Protein AF-W6KJL1-F1 (afdb_monomer)

Nearest PDB structures (foldseek):
  3bs7-assembly2_B  TM=8.746E-01  e=4.014E-03  Drosophila melanogaster
  1kw4-assembly1_A  TM=9.063E-01  e=7.044E-02  Drosophila melanogaster
  4pzn-assembly1_A  TM=9.199E-01  e=1.641E-01  Homo sapiens
  4pzn-assembly6_E  TM=8.946E-01  e=3.319E-01  Homo sapiens
  8p2m-assembly1_I  TM=4.601E-01  e=1.075E-01  Caenorhabditis elegans

Mean predicted aligned error: 15.5 Å

Secondary structure (DSSP, 8-state):
-HHHHHHHHHHHHHHHHHHHTSS------TTHHHHHHHHHTS-GGG--HHHHHHHIIIII--GGGHHHHHHTT--HHHHHH--HHHHHHHS----HHHHHHHHHHHHHHTT----TT---SSS---HHHHHHHSHHHHHHHHHHHHHHHHHHHHHHHHH-HHHHHHHHHHTTTTTTTSSTTT-TTS-TTTHHHHHHHHHHHHHHHHHH-HHHHHHHHHHHHTTT-TTHHHHHHHHHHHHHHHHHHHHHHHHTT-SS-TT--HHHHHHHHHHHHHHHHHHHHHHHHH--HHHHHHHHHHHHHHHHHHHHHHHHHHHHHTT------TTSSSSS-S------------------------

Foldseek 3Di:
DVVVVVVVVVVVVVVVVVVVPPDDDDDDDDPLVVVVVVLVVDQLVPFFLVSVLVCCCPVLNCNVCSVLSVVVRCGSVNLLPDDLVNCVVSDVDPDSVSSVSSVCVSCVSVVNPPPVDDPDDDDDPQVVVVCVVCVLVCLLLVQCCLQPLLVSLVCCVPPPPPVNQCLLVVPPPVPCPVVPPDPPDDDPPPPPPSSVVSVVVSVVCSPPPSLVSQLVSLVSCCVSPVDVSVLSNLSSVLVRVVVVVLVVCVVVVNNDDPPDDPVVVVCVVCVSVPVVSVVSSVCSVPDDPVVVVVVSVVSSVVSVVSVVVVVCCVPVVVPPPPPPPPVPPPPPDDDPDDDDDDDDDDDDDDDDDDDDDD

Solvent-accessible surface area (backbone atoms only — not comparable to full-atom values): 21645 Å² total; per-residue (Å²): 117,71,70,61,59,56,53,52,50,54,52,50,53,50,52,54,55,58,61,69,71,73,72,78,81,91,81,84,72,76,70,72,49,55,61,56,51,56,57,72,72,46,62,56,74,71,32,44,41,68,52,44,34,48,42,35,37,71,72,73,60,48,55,86,52,36,63,47,37,60,73,67,61,37,24,24,54,54,57,73,68,60,52,73,68,52,50,62,72,71,37,96,66,86,52,71,66,57,52,54,50,51,51,54,52,46,29,48,74,71,65,65,47,77,59,92,77,67,99,70,80,97,65,82,83,44,68,64,60,53,40,68,74,39,42,70,59,48,48,54,43,50,55,31,34,78,75,35,33,50,57,23,54,49,46,32,58,76,76,29,60,67,60,39,50,46,63,54,48,63,76,53,68,79,69,50,70,85,54,77,85,75,67,94,77,74,65,94,77,65,67,61,59,64,54,53,52,41,52,48,50,52,56,52,26,47,74,78,36,28,31,53,49,53,17,54,54,23,56,68,40,25,86,81,36,70,73,61,23,53,54,49,20,53,46,23,48,51,51,37,52,50,53,52,50,48,52,50,26,50,73,70,61,67,67,56,68,90,86,68,50,74,64,57,54,51,41,73,69,41,49,66,68,63,49,49,56,56,52,47,55,60,47,64,76,72,59,59,75,70,55,56,55,50,52,52,50,51,49,52,52,50,49,51,52,50,52,51,51,52,49,48,52,58,63,55,54,73,65,59,72,70,78,74,79,77,73,80,78,72,74,91,78,75,78,94,72,88,78,89,77,81,90,81,85,80,88,84,80,90,83,88,82,90,82,88,80,136

Radius of gyration: 34.93 Å; Cα contacts (8 Å, |Δi|>4): 179; chains: 1; bounding box: 66×60×123 Å

Sequence (358 aa):
MVCYRNAACLVLVALFLLAQFGTAPVRGELNTIRLLNRLESKPVLQWSVSDVVQWMNHTIGYAEYSNYIRKHLIDGPTLLEMEPADFESFFPITSPLHVIKIQAHIKLLRGQCSCHNTTTITGKRDFWAYMKRHSVRTWVEGTTALYFSRVAMLTTYLFDHDFYIDIIRAGGKLEDKDGAMEDAAVNSQGGGAGLRF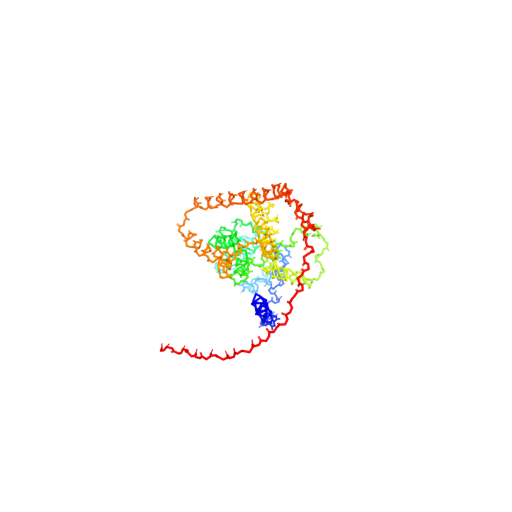RKFVYWVSWIFAPDLYLAYHSARLCAVNYFLMPLMLIHFITQACNEYFLIYSIYHKTAFTPGTSTLERIWSLYAYTIFVPVVGLVVGYVFPVILQIICLLVLVIHNLIILFGMFMLIFIKGSVKTPQDNDKDKDTHEAKVDTHTNTNVTDDRNIESNKKID

pLDDT: mean 73.19, std 18.27, range [33.66, 97.75]

Structure (mmCIF, N/CA/C/O backbone):
data_AF-W6KJL1-F1
#
_entry.id   AF-W6KJL1-F1
#
loop_
_atom_site.group_PDB
_atom_site.id
_atom_site.type_symbol
_atom_site.label_atom_id
_atom_site.label_alt_id
_atom_site.label_comp_id
_atom_site.label_asym_id
_atom_site.label_entity_id
_atom_site.label_seq_id
_atom_site.pdbx_PDB_ins_code
_atom_site.Cartn_x
_atom_site.Cartn_y
_atom_site.Cartn_z
_atom_site.occupancy
_atom_site.B_iso_or_equiv
_atom_site.auth_seq_id
_atom_site.auth_comp_id
_atom_site.auth_asym_id
_atom_site.auth_atom_id
_atom_site.pdbx_PDB_model_num
ATOM 1 N N . MET A 1 1 ? -8.265 -11.986 36.738 1.00 40.78 1 MET A N 1
ATOM 2 C CA . MET A 1 1 ? -7.086 -12.851 36.489 1.00 40.78 1 MET A CA 1
ATOM 3 C C . MET A 1 1 ? -7.135 -13.634 35.172 1.00 40.78 1 MET A C 1
ATOM 5 O O . MET A 1 1 ? -6.073 -13.888 34.623 1.00 40.78 1 MET A O 1
ATOM 9 N N . VAL A 1 2 ? -8.304 -13.966 34.603 1.00 33.72 2 VAL A N 1
ATOM 10 C CA . VAL A 1 2 ? -8.390 -14.737 33.338 1.00 33.72 2 VAL A CA 1
ATOM 11 C C . VAL A 1 2 ? -7.912 -13.949 32.099 1.00 33.72 2 VAL A C 1
ATOM 13 O O . VAL A 1 2 ? -7.244 -14.524 31.246 1.00 33.72 2 VAL A O 1
ATOM 16 N N . CYS A 1 3 ? -8.101 -12.621 32.039 1.00 35.62 3 CYS A N 1
ATOM 17 C CA . CYS A 1 3 ? -7.579 -11.802 30.926 1.00 35.62 3 CYS A CA 1
ATOM 18 C C . CYS A 1 3 ? -6.042 -11.763 30.833 1.00 35.62 3 CYS A C 1
ATOM 20 O O . CYS A 1 3 ? -5.505 -11.610 29.740 1.00 35.62 3 CYS A O 1
ATOM 22 N N . TYR A 1 4 ? -5.323 -11.952 31.945 1.00 36.69 4 TYR A N 1
ATOM 23 C CA . TYR A 1 4 ? -3.855 -11.921 31.944 1.00 36.69 4 TYR A CA 1
ATOM 24 C C . TYR A 1 4 ? -3.243 -13.196 31.333 1.00 36.69 4 TYR A C 1
ATOM 26 O O . TYR A 1 4 ? -2.186 -13.132 30.711 1.00 36.69 4 TYR A O 1
ATOM 34 N N . ARG A 1 5 ? -3.926 -14.352 31.438 1.00 36.41 5 ARG A N 1
ATOM 35 C CA . ARG A 1 5 ? -3.451 -15.624 30.852 1.00 36.41 5 ARG A CA 1
ATOM 36 C C . ARG A 1 5 ? -3.591 -15.655 29.328 1.00 36.41 5 ARG A C 1
ATOM 38 O O . ARG A 1 5 ? -2.699 -16.168 28.659 1.00 36.41 5 ARG A O 1
ATOM 45 N N . ASN A 1 6 ? -4.645 -15.053 28.776 1.00 38.97 6 ASN A N 1
ATOM 46 C CA . ASN A 1 6 ? -4.857 -15.030 27.324 1.00 38.97 6 ASN A CA 1
ATOM 47 C C . ASN A 1 6 ? -3.956 -14.006 26.616 1.00 38.97 6 ASN A C 1
ATOM 49 O O . ASN A 1 6 ? -3.455 -14.290 25.530 1.00 38.97 6 ASN A O 1
ATOM 53 N N . ALA A 1 7 ? -3.665 -12.866 27.255 1.00 46.12 7 ALA A N 1
ATOM 54 C CA . ALA A 1 7 ? -2.699 -11.896 26.736 1.00 46.12 7 ALA A CA 1
ATOM 55 C C . ALA A 1 7 ? -1.266 -12.463 26.715 1.00 46.12 7 ALA A C 1
ATOM 57 O O . ALA A 1 7 ? -0.562 -12.321 25.720 1.00 46.12 7 ALA A O 1
ATOM 58 N N . ALA A 1 8 ? -0.855 -13.185 27.766 1.00 52.09 8 ALA A N 1
ATOM 59 C CA . ALA A 1 8 ? 0.458 -13.832 27.815 1.00 52.09 8 ALA A CA 1
ATOM 60 C C . ALA A 1 8 ? 0.622 -14.930 26.746 1.00 52.09 8 ALA A C 1
ATOM 62 O O . ALA A 1 8 ? 1.694 -15.065 26.161 1.00 52.09 8 ALA A O 1
ATOM 63 N N . CYS A 1 9 ? -0.444 -15.682 26.451 1.00 47.97 9 CYS A N 1
ATOM 64 C CA . CYS A 1 9 ? -0.424 -16.726 25.427 1.00 47.97 9 CYS A CA 1
ATOM 65 C C . CYS A 1 9 ? -0.301 -16.137 24.008 1.00 47.97 9 CYS A C 1
ATOM 67 O O . CYS A 1 9 ? 0.513 -16.610 23.219 1.00 47.97 9 CYS A O 1
ATOM 69 N N . LEU A 1 10 ? -1.014 -15.042 23.713 1.00 46.62 10 LEU A N 1
ATOM 70 C CA . LEU A 1 10 ? -0.886 -14.309 22.444 1.00 46.62 10 LEU A CA 1
ATOM 71 C C . LEU A 1 10 ? 0.508 -13.692 22.255 1.00 46.62 10 LEU A C 1
ATOM 73 O O . LEU A 1 10 ? 1.064 -13.765 21.161 1.00 46.62 10 LEU A O 1
ATOM 77 N N . VAL A 1 11 ? 1.103 -13.144 23.320 1.00 64.88 11 VAL A N 1
ATOM 78 C CA . VAL A 1 11 ? 2.471 -12.599 23.283 1.00 64.88 11 VAL A CA 1
ATOM 79 C C . VAL A 1 11 ? 3.507 -13.708 23.063 1.00 64.88 11 VAL A C 1
ATOM 81 O O . VAL A 1 11 ? 4.421 -13.534 22.262 1.00 64.88 11 VAL A O 1
ATOM 84 N N . LEU A 1 12 ? 3.350 -14.873 23.700 1.00 60.03 12 LEU A N 1
ATOM 85 C CA . LEU A 1 12 ? 4.250 -16.018 23.512 1.00 60.03 12 LEU A CA 1
ATOM 86 C C . LEU A 1 12 ? 4.159 -16.619 22.104 1.00 60.03 12 LEU A C 1
ATOM 88 O O . LEU A 1 12 ? 5.192 -16.926 21.516 1.00 60.03 12 LEU A O 1
ATOM 92 N N . VAL A 1 13 ? 2.956 -16.734 21.533 1.00 61.34 13 VAL A N 1
ATOM 93 C CA . VAL A 1 13 ? 2.772 -17.211 20.151 1.00 61.34 13 VAL A CA 1
ATOM 94 C C . VAL A 1 13 ? 3.360 -16.215 19.145 1.00 61.34 13 VAL A C 1
ATOM 96 O O . VAL A 1 13 ? 4.041 -16.627 18.207 1.00 61.34 13 VAL A O 1
ATOM 99 N N . ALA A 1 14 ? 3.189 -14.907 19.368 1.00 58.09 14 ALA A N 1
ATOM 100 C CA . ALA A 1 14 ? 3.792 -13.874 18.526 1.00 58.09 14 ALA A CA 1
ATOM 101 C C . ALA A 1 14 ? 5.331 -13.882 18.597 1.00 58.09 14 ALA A C 1
ATOM 103 O O . ALA A 1 14 ? 5.994 -13.806 17.563 1.00 58.09 14 ALA A O 1
ATOM 104 N N . LEU A 1 15 ? 5.913 -14.043 19.791 1.00 66.00 15 LEU A N 1
ATOM 105 C CA . LEU A 1 15 ? 7.366 -14.164 19.967 1.00 66.00 15 LEU A CA 1
ATOM 106 C C . LEU A 1 15 ? 7.924 -15.446 19.332 1.00 66.00 15 LEU A C 1
ATOM 108 O O . LEU A 1 15 ? 8.997 -15.408 18.729 1.00 66.00 15 LEU A O 1
ATOM 112 N N . PHE A 1 16 ? 7.189 -16.560 19.408 1.00 55.75 16 PHE A N 1
ATOM 113 C CA . PHE A 1 16 ? 7.590 -17.825 18.788 1.00 55.75 16 PHE A CA 1
ATOM 114 C C . PHE A 1 16 ? 7.570 -17.738 17.256 1.00 55.75 16 PHE A C 1
ATOM 116 O O . PHE A 1 16 ? 8.502 -18.203 16.606 1.00 55.75 16 PHE A O 1
ATOM 123 N N . LEU A 1 17 ? 6.570 -17.072 16.670 1.00 51.34 17 LEU A N 1
ATOM 124 C CA . LEU A 1 17 ? 6.518 -16.828 15.226 1.00 51.34 17 LEU A CA 1
ATOM 125 C C . LEU A 1 17 ? 7.634 -15.878 14.765 1.00 51.34 17 LEU A C 1
ATOM 127 O O . LEU A 1 17 ? 8.286 -16.153 13.763 1.00 51.34 17 LEU A O 1
ATOM 131 N N . LEU A 1 18 ? 7.935 -14.817 15.520 1.00 55.06 18 LEU A N 1
ATOM 132 C CA . LEU A 1 18 ? 9.037 -13.896 15.205 1.00 55.06 18 LEU A CA 1
ATOM 133 C C . LEU A 1 18 ? 10.419 -14.573 15.255 1.00 55.06 18 LEU A C 1
ATOM 135 O O . LEU A 1 18 ? 11.293 -14.231 14.457 1.00 55.06 18 LEU A O 1
ATOM 139 N N . ALA A 1 19 ? 10.612 -15.559 16.138 1.00 54.44 19 ALA A N 1
ATOM 140 C CA . ALA A 1 19 ? 11.854 -16.328 16.226 1.00 54.44 19 ALA A CA 1
ATOM 141 C C . ALA A 1 19 ? 12.076 -17.261 15.017 1.00 54.44 19 ALA A C 1
ATOM 143 O O . ALA A 1 19 ? 13.219 -17.484 14.621 1.00 54.44 19 ALA A O 1
ATOM 144 N N . GLN A 1 20 ? 11.004 -17.759 14.390 1.00 50.09 20 GLN A N 1
ATOM 145 C CA . GLN A 1 20 ? 11.083 -18.671 13.238 1.00 50.09 20 GLN A CA 1
ATOM 146 C C . GLN A 1 20 ? 11.477 -17.961 11.928 1.00 50.09 20 GLN A C 1
ATOM 148 O O . GLN A 1 20 ? 12.038 -18.585 11.032 1.00 50.09 20 GLN A O 1
ATOM 153 N N . PHE A 1 21 ? 11.256 -16.646 11.813 1.00 49.00 21 PHE A N 1
ATOM 154 C CA . PHE A 1 21 ? 11.570 -15.880 10.595 1.00 49.00 21 PHE A CA 1
ATOM 155 C C . PHE A 1 21 ? 12.963 -15.222 10.592 1.00 49.00 21 PHE A C 1
ATOM 157 O O . PHE A 1 21 ? 13.354 -14.610 9.598 1.00 49.00 21 PHE A O 1
ATOM 164 N N . GLY A 1 22 ? 13.735 -15.343 11.678 1.00 42.69 22 GLY A N 1
ATOM 165 C CA . GLY A 1 22 ? 15.046 -14.698 11.821 1.00 42.69 22 GLY A CA 1
ATOM 166 C C . GLY A 1 22 ? 16.233 -15.424 11.173 1.00 42.69 22 GLY A C 1
ATOM 167 O O . GLY A 1 22 ? 17.316 -14.844 11.119 1.00 42.69 22 GLY A O 1
ATOM 168 N N . THR A 1 23 ? 16.080 -16.668 10.703 1.00 39.91 23 THR A N 1
ATOM 169 C CA . THR A 1 23 ? 17.241 -17.558 10.475 1.00 39.91 23 THR A CA 1
ATOM 170 C C . THR A 1 23 ? 17.324 -18.257 9.115 1.00 39.91 23 THR A C 1
ATOM 172 O O . THR A 1 23 ? 18.202 -19.097 8.942 1.00 39.91 23 THR A O 1
ATOM 175 N N . ALA A 1 24 ? 16.517 -17.903 8.111 1.00 33.91 24 ALA A N 1
ATOM 176 C CA . ALA A 1 24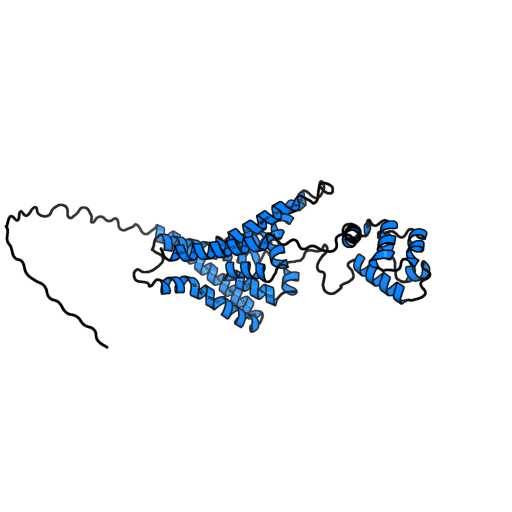 ? 16.623 -18.525 6.784 1.00 33.91 24 ALA A CA 1
ATOM 177 C C . ALA A 1 24 ? 17.390 -17.639 5.774 1.00 33.91 24 ALA A C 1
ATOM 179 O O . ALA A 1 24 ? 16.809 -16.703 5.219 1.00 33.91 24 ALA A O 1
ATOM 180 N N . PRO A 1 25 ? 18.683 -17.902 5.488 1.00 38.38 25 PRO A N 1
ATOM 181 C CA . PRO A 1 25 ? 19.361 -17.282 4.358 1.00 38.38 25 PRO A CA 1
ATOM 182 C C . PRO A 1 25 ? 18.939 -17.972 3.054 1.00 38.38 25 PRO A C 1
ATOM 184 O O . PRO A 1 25 ? 19.204 -19.155 2.847 1.00 38.38 25 PRO A O 1
ATOM 187 N N . VAL A 1 26 ? 18.322 -17.219 2.142 1.00 36.06 26 VAL A N 1
ATOM 188 C CA . VAL A 1 26 ? 18.103 -17.662 0.758 1.00 36.06 26 VAL A CA 1
ATOM 189 C C . VAL A 1 26 ? 19.447 -17.602 0.030 1.00 36.06 26 VAL A C 1
ATOM 191 O O . VAL A 1 26 ? 20.027 -16.532 -0.153 1.00 36.06 26 VAL A O 1
ATOM 194 N N . ARG A 1 27 ? 19.975 -18.778 -0.316 1.00 36.00 27 ARG A N 1
ATOM 195 C CA . ARG A 1 27 ? 21.294 -18.988 -0.920 1.00 36.00 27 ARG A CA 1
ATOM 196 C C . ARG A 1 27 ? 21.134 -19.554 -2.331 1.00 36.00 27 ARG A C 1
ATOM 198 O O . ARG A 1 27 ? 20.588 -20.638 -2.481 1.00 36.00 27 ARG A O 1
ATOM 205 N N . GLY A 1 28 ? 21.692 -18.870 -3.331 1.00 33.66 28 GLY A N 1
ATOM 206 C CA . GLY A 1 28 ? 21.939 -19.412 -4.675 1.00 33.66 28 GLY A CA 1
ATOM 207 C C . GLY A 1 28 ? 22.256 -18.317 -5.703 1.00 33.66 28 GLY A C 1
ATOM 208 O O . GLY A 1 28 ? 21.655 -17.260 -5.642 1.00 33.66 28 GLY A O 1
ATOM 209 N N . GLU A 1 29 ? 23.205 -18.573 -6.612 1.00 39.16 29 GLU A N 1
ATOM 210 C CA . GLU A 1 29 ? 23.614 -17.741 -7.774 1.00 39.16 29 GLU A CA 1
ATOM 211 C C . GLU A 1 29 ? 24.409 -16.437 -7.541 1.00 39.16 29 GLU A C 1
ATOM 213 O O . GLU A 1 29 ? 24.021 -15.346 -7.940 1.00 39.16 29 GLU A O 1
ATOM 218 N N . LEU A 1 30 ? 25.617 -16.527 -6.977 1.00 39.94 30 LEU A N 1
ATOM 219 C CA . LEU A 1 30 ? 26.413 -15.329 -6.659 1.00 39.94 30 LEU A CA 1
ATOM 220 C C . LEU A 1 30 ? 27.314 -14.792 -7.795 1.00 39.94 30 LEU A C 1
ATOM 222 O O . LEU A 1 30 ? 27.833 -13.684 -7.668 1.00 39.94 30 LEU A O 1
ATOM 226 N N . ASN A 1 31 ? 27.528 -15.529 -8.892 1.00 37.88 31 ASN A N 1
ATOM 227 C CA . ASN A 1 31 ? 28.601 -15.188 -9.844 1.00 37.88 31 ASN A CA 1
ATOM 228 C C . ASN A 1 31 ? 28.110 -14.641 -11.196 1.00 37.88 31 ASN A C 1
ATOM 230 O O . ASN A 1 31 ? 28.726 -13.714 -11.716 1.00 37.88 31 ASN A O 1
ATOM 234 N N . THR A 1 32 ? 26.973 -15.105 -11.720 1.00 42.94 32 THR A N 1
ATOM 235 C CA . THR A 1 32 ? 26.341 -14.546 -12.934 1.00 42.94 32 THR A CA 1
ATOM 236 C C . THR A 1 32 ? 25.595 -13.239 -12.630 1.00 42.94 32 THR A C 1
ATOM 238 O O . THR A 1 32 ? 25.655 -12.284 -13.401 1.00 42.94 32 THR A O 1
ATOM 241 N N . ILE A 1 33 ? 24.985 -13.154 -11.441 1.00 44.12 33 ILE A N 1
ATOM 242 C CA . ILE A 1 33 ? 24.241 -11.984 -10.951 1.00 44.12 33 ILE A CA 1
ATOM 243 C C . ILE A 1 33 ? 25.169 -10.787 -10.690 1.00 44.12 33 ILE A C 1
ATOM 245 O O . ILE A 1 33 ? 24.800 -9.647 -10.948 1.00 44.12 33 ILE A O 1
ATOM 249 N N . ARG A 1 34 ? 26.417 -11.006 -10.250 1.00 41.00 34 ARG A N 1
ATOM 250 C CA . ARG A 1 34 ? 27.347 -9.898 -9.953 1.00 41.00 34 ARG A CA 1
ATOM 251 C C . ARG A 1 34 ? 27.713 -9.050 -11.169 1.00 41.00 34 ARG A C 1
ATOM 253 O O . ARG A 1 34 ? 27.942 -7.855 -11.001 1.00 41.00 34 ARG A O 1
ATOM 260 N N . LEU A 1 35 ? 27.796 -9.647 -12.360 1.00 46.03 35 LEU A N 1
ATOM 261 C CA . LEU A 1 35 ? 28.171 -8.918 -13.574 1.00 46.03 35 LEU A CA 1
ATOM 262 C C . LEU A 1 35 ? 26.972 -8.181 -14.191 1.00 46.03 35 LEU A C 1
ATOM 264 O O . LEU A 1 35 ? 27.129 -7.028 -14.587 1.00 46.03 35 LEU A O 1
ATOM 268 N N . LEU A 1 36 ? 25.781 -8.801 -14.199 1.00 49.94 36 LEU A N 1
ATOM 269 C CA . LEU A 1 36 ? 24.531 -8.135 -14.596 1.00 49.94 36 LEU A CA 1
ATOM 270 C C . LEU A 1 36 ? 24.209 -6.955 -13.662 1.00 49.94 36 LEU A C 1
ATOM 272 O O . LEU A 1 36 ? 23.944 -5.852 -14.135 1.00 49.94 36 LEU A O 1
ATOM 276 N N . ASN A 1 37 ? 24.379 -7.137 -12.347 1.00 53.16 37 ASN A N 1
ATOM 277 C CA . ASN A 1 37 ? 24.145 -6.095 -11.339 1.00 53.16 37 ASN A CA 1
ATOM 278 C C . ASN A 1 37 ? 25.018 -4.839 -11.527 1.00 53.16 37 ASN A C 1
ATOM 280 O O . ASN A 1 37 ? 24.672 -3.758 -11.041 1.00 53.16 37 ASN A O 1
ATOM 284 N N . ARG A 1 38 ? 26.169 -4.946 -12.208 1.00 55.84 38 ARG A N 1
ATOM 285 C CA . ARG A 1 38 ? 27.052 -3.791 -12.435 1.00 55.84 38 ARG A CA 1
ATOM 286 C C . ARG A 1 38 ? 26.548 -2.896 -13.569 1.00 55.84 38 ARG A C 1
ATOM 288 O O . ARG A 1 38 ? 26.657 -1.681 -13.453 1.00 55.84 38 ARG A O 1
ATOM 295 N N . LEU A 1 39 ? 25.969 -3.480 -14.618 1.00 59.81 39 LEU A N 1
ATOM 296 C CA . LEU A 1 39 ? 25.307 -2.733 -15.694 1.00 59.81 39 LEU A CA 1
ATOM 297 C C . LEU A 1 39 ? 23.942 -2.198 -15.241 1.00 59.81 39 LEU A C 1
ATOM 299 O O . LEU A 1 39 ? 23.599 -1.072 -15.580 1.00 59.81 39 LEU A O 1
ATOM 303 N N . GLU A 1 40 ? 23.205 -2.950 -14.418 1.00 62.69 40 GLU A N 1
ATOM 304 C CA . GLU A 1 40 ? 21.899 -2.523 -13.886 1.00 62.69 40 GLU A CA 1
ATOM 305 C C . GLU A 1 40 ? 21.980 -1.327 -12.928 1.00 62.69 40 GLU A C 1
ATOM 307 O O . GLU A 1 40 ? 21.032 -0.551 -12.824 1.00 62.69 40 GLU A O 1
ATOM 312 N N . SER A 1 41 ? 23.105 -1.148 -12.230 1.00 66.62 41 SER A N 1
ATOM 313 C CA . SER A 1 41 ? 23.280 -0.027 -11.295 1.00 66.62 41 SER A CA 1
ATOM 314 C C . SER A 1 41 ? 23.755 1.267 -11.963 1.00 66.62 41 SER A C 1
ATOM 316 O O . SER A 1 41 ? 23.638 2.336 -11.364 1.00 66.62 41 SER A O 1
ATOM 318 N N . LYS A 1 42 ? 24.255 1.199 -13.204 1.00 78.75 42 LYS A N 1
ATOM 319 C CA . LYS A 1 42 ? 24.776 2.355 -13.941 1.00 78.75 42 LYS A CA 1
ATOM 320 C C . LYS A 1 42 ? 23.749 2.838 -14.975 1.00 78.75 42 LYS A C 1
ATOM 322 O O . LYS A 1 42 ? 23.355 2.046 -15.831 1.00 78.75 42 LYS A O 1
ATOM 327 N N . PRO A 1 43 ? 23.332 4.120 -14.966 1.00 80.31 43 PRO A N 1
ATOM 328 C CA . PRO A 1 43 ? 22.374 4.624 -15.948 1.00 80.31 43 PRO A CA 1
ATOM 329 C C . PRO A 1 43 ? 22.947 4.526 -17.366 1.00 80.31 43 PRO A C 1
ATOM 331 O O . PRO A 1 43 ? 24.127 4.809 -17.581 1.00 80.31 43 PRO A O 1
ATOM 334 N N . VAL A 1 44 ? 22.099 4.166 -18.336 1.00 86.56 44 VAL A N 1
ATOM 335 C CA . VAL A 1 44 ? 22.506 3.913 -19.733 1.00 86.56 44 VAL A CA 1
ATOM 336 C C . VAL A 1 44 ? 23.206 5.122 -20.353 1.00 86.56 44 VAL A C 1
ATOM 338 O O . VAL A 1 44 ? 24.183 4.960 -21.067 1.00 86.56 44 VAL A O 1
ATOM 341 N N . LEU A 1 45 ? 22.803 6.343 -19.994 1.00 86.81 45 LEU A N 1
ATOM 342 C CA . LEU A 1 45 ? 23.455 7.583 -20.440 1.00 86.81 45 LEU A CA 1
ATOM 343 C C . LEU A 1 45 ? 24.936 7.703 -20.038 1.00 86.81 45 LEU A C 1
ATOM 345 O O . LEU A 1 45 ? 25.656 8.511 -20.607 1.00 86.81 45 LEU A O 1
ATOM 349 N N . GLN A 1 46 ? 25.401 6.924 -19.059 1.00 90.75 46 GLN A N 1
ATOM 350 C CA . GLN A 1 46 ? 26.801 6.902 -18.630 1.00 90.75 46 GLN A CA 1
ATOM 351 C C . GLN A 1 46 ? 27.562 5.684 -19.168 1.00 90.75 46 GLN A C 1
ATOM 353 O O . GLN A 1 46 ? 28.731 5.488 -18.819 1.00 90.75 46 GLN A O 1
ATOM 358 N N . TRP A 1 47 ? 26.915 4.813 -19.946 1.00 94.69 47 TRP A N 1
ATOM 359 C CA . TRP A 1 47 ? 27.558 3.617 -20.476 1.00 94.69 47 TRP A CA 1
ATOM 360 C C . TRP A 1 47 ? 28.654 3.996 -21.466 1.00 94.69 47 TRP A C 1
ATOM 362 O O . TRP A 1 47 ? 28.442 4.737 -22.419 1.00 94.69 47 TRP A O 1
ATOM 372 N N . SER A 1 48 ? 29.838 3.451 -21.221 1.00 96.62 48 SER A N 1
ATOM 373 C CA . SER A 1 48 ? 30.962 3.510 -22.146 1.00 96.62 48 SER A CA 1
ATOM 374 C C . SER A 1 48 ? 30.767 2.521 -23.300 1.00 96.62 48 SER A C 1
ATOM 376 O O . SER A 1 48 ? 29.960 1.595 -23.208 1.00 96.62 48 SER A O 1
ATOM 378 N N . VAL A 1 49 ? 31.579 2.636 -24.353 1.00 97.69 49 VAL A N 1
ATOM 379 C CA . VAL A 1 49 ? 31.592 1.670 -25.469 1.00 97.69 49 VAL A CA 1
ATOM 380 C C . VAL A 1 49 ? 31.811 0.232 -24.970 1.00 97.69 49 VAL A C 1
ATOM 382 O O . VAL A 1 49 ? 31.187 -0.705 -25.464 1.00 97.69 49 VAL A O 1
ATOM 385 N N . SER A 1 50 ? 32.651 0.028 -23.945 1.00 96.69 50 SER A N 1
ATOM 386 C CA . SER A 1 50 ? 32.843 -1.298 -23.336 1.00 96.69 50 SER A CA 1
ATOM 387 C C . SER A 1 50 ? 31.598 -1.822 -22.622 1.00 96.69 50 SER A C 1
ATOM 389 O O . SER A 1 50 ? 31.333 -3.021 -22.695 1.00 96.69 50 SER A O 1
ATOM 391 N N . ASP A 1 51 ? 30.826 -0.942 -21.978 1.00 95.31 51 ASP A N 1
ATOM 392 C CA . ASP A 1 51 ? 29.574 -1.311 -21.308 1.00 95.31 51 ASP A CA 1
ATOM 393 C C . ASP A 1 51 ? 28.528 -1.750 -22.352 1.00 95.31 51 ASP A C 1
ATOM 395 O O . ASP A 1 51 ? 27.876 -2.782 -22.187 1.00 95.31 51 ASP A O 1
ATOM 399 N N . VAL A 1 52 ? 28.436 -1.035 -23.482 1.00 96.38 52 VAL A N 1
ATOM 400 C CA . VAL A 1 52 ? 27.538 -1.380 -24.602 1.00 96.38 52 VAL A CA 1
ATOM 401 C C . VAL A 1 52 ? 27.933 -2.707 -25.258 1.00 96.38 52 VAL A C 1
ATOM 403 O O . VAL A 1 52 ? 27.074 -3.548 -25.521 1.00 96.38 52 VAL A O 1
ATOM 406 N N . VAL A 1 53 ? 29.231 -2.949 -25.468 1.00 96.38 53 VAL A N 1
ATOM 407 C CA . VAL A 1 53 ? 29.750 -4.247 -25.943 1.00 96.38 53 VAL A CA 1
ATOM 408 C C . VAL A 1 53 ? 29.364 -5.375 -24.988 1.00 96.38 53 VAL A C 1
ATOM 410 O O . VAL A 1 53 ? 28.932 -6.445 -25.419 1.00 96.38 53 VAL A O 1
ATOM 413 N N . GLN A 1 54 ? 29.514 -5.149 -23.683 1.00 94.06 54 GLN A N 1
ATOM 414 C CA . GLN A 1 54 ? 29.173 -6.138 -22.670 1.00 94.06 54 GLN A CA 1
ATOM 415 C C . GLN A 1 54 ? 27.669 -6.445 -22.682 1.00 94.06 54 GLN A C 1
ATOM 417 O O . GLN A 1 54 ? 27.282 -7.614 -22.651 1.00 94.06 54 GLN A O 1
ATOM 422 N N . TRP A 1 55 ? 26.825 -5.421 -22.790 1.00 94.69 55 TRP A N 1
ATOM 423 C CA . TRP A 1 55 ? 25.380 -5.578 -22.936 1.00 94.69 55 TRP A CA 1
ATOM 424 C C . TRP A 1 55 ? 25.000 -6.347 -24.212 1.00 94.69 55 TRP A C 1
ATOM 426 O O . TRP A 1 55 ? 24.210 -7.292 -24.148 1.00 94.69 55 TRP A O 1
ATOM 436 N N . MET A 1 56 ? 25.609 -6.029 -25.358 1.00 95.94 56 MET A N 1
ATOM 437 C CA . MET A 1 56 ? 25.355 -6.742 -26.616 1.00 95.94 56 MET A CA 1
ATOM 438 C C . MET A 1 56 ? 25.734 -8.230 -26.506 1.00 95.94 56 MET A C 1
ATOM 440 O O . MET A 1 56 ? 24.969 -9.108 -26.915 1.00 95.94 56 MET A O 1
ATOM 444 N N . ASN A 1 57 ? 26.875 -8.523 -25.874 1.00 94.31 57 ASN A N 1
ATOM 445 C CA . ASN A 1 57 ? 27.361 -9.887 -25.663 1.00 94.31 57 ASN A CA 1
ATOM 446 C C . ASN A 1 57 ? 26.475 -10.698 -24.714 1.00 94.31 57 ASN A C 1
ATOM 448 O O . ASN A 1 57 ? 26.134 -11.837 -25.018 1.00 94.31 57 ASN A O 1
ATOM 452 N N . HIS A 1 58 ? 26.153 -10.147 -23.543 1.00 91.00 58 HIS A N 1
ATOM 453 C CA . HIS A 1 58 ? 25.591 -10.928 -22.439 1.00 91.00 58 HIS A CA 1
ATOM 454 C C . HIS A 1 58 ? 24.080 -10.770 -22.281 1.00 91.00 58 HIS A C 1
ATOM 456 O O . HIS A 1 58 ? 23.424 -11.707 -21.838 1.00 91.00 58 HIS A O 1
ATOM 462 N N . THR A 1 59 ? 23.520 -9.611 -22.631 1.00 90.31 59 THR A N 1
ATOM 463 C CA . THR A 1 59 ? 22.080 -9.349 -22.503 1.00 90.31 59 THR A CA 1
ATOM 464 C C . THR A 1 59 ? 21.339 -9.696 -23.787 1.00 90.31 59 THR A C 1
ATOM 466 O O . THR A 1 59 ? 20.320 -10.380 -23.738 1.00 90.31 59 THR A O 1
ATOM 469 N N . ILE A 1 60 ? 21.843 -9.251 -24.943 1.00 94.12 60 ILE A N 1
ATOM 470 C CA . ILE A 1 60 ? 21.216 -9.568 -26.236 1.00 94.12 60 ILE A CA 1
ATOM 471 C C . ILE A 1 60 ? 21.664 -10.942 -26.745 1.00 94.12 60 ILE A C 1
ATOM 473 O O . ILE A 1 60 ? 20.850 -11.678 -27.312 1.00 94.12 60 ILE A O 1
ATOM 477 N N . GLY A 1 61 ? 22.932 -11.299 -26.528 1.00 94.50 61 GLY A N 1
ATOM 478 C CA . GLY A 1 61 ? 23.510 -12.560 -26.992 1.00 94.50 61 GLY A CA 1
ATOM 479 C C . GLY A 1 61 ? 24.044 -12.517 -28.426 1.00 94.50 61 GLY A C 1
ATOM 480 O O . GLY A 1 61 ? 24.130 -13.571 -29.044 1.00 94.50 61 GLY A O 1
ATOM 481 N N . TYR A 1 62 ? 24.376 -11.334 -28.960 1.00 96.00 62 TYR A N 1
ATOM 482 C CA . TYR A 1 62 ? 24.930 -11.165 -30.315 1.00 96.00 62 TYR A CA 1
ATOM 483 C C . TYR A 1 62 ? 26.376 -10.669 -30.267 1.00 96.00 62 TYR A C 1
ATOM 485 O O . TYR A 1 62 ? 26.687 -9.519 -30.594 1.00 96.00 62 TYR A O 1
ATOM 493 N N . ALA A 1 63 ? 27.280 -11.537 -29.818 1.00 95.88 63 ALA A N 1
ATOM 494 C CA . ALA A 1 63 ? 28.678 -11.170 -29.624 1.00 95.88 63 ALA A CA 1
ATOM 495 C C . ALA A 1 63 ? 29.421 -10.832 -30.929 1.00 95.88 63 ALA A C 1
ATOM 497 O O . ALA A 1 63 ? 30.391 -10.071 -30.919 1.00 95.88 63 ALA A O 1
ATOM 498 N N . GLU A 1 64 ? 28.939 -11.335 -32.062 1.00 96.38 64 GLU A N 1
ATOM 499 C CA . GLU A 1 64 ? 29.436 -11.050 -33.406 1.00 96.38 64 GLU A CA 1
ATOM 500 C C . GLU A 1 64 ? 29.368 -9.558 -33.778 1.00 96.38 64 GLU A C 1
ATOM 502 O O . GLU A 1 64 ? 30.181 -9.075 -34.571 1.00 96.38 64 GLU A O 1
ATOM 507 N N . TYR A 1 65 ? 28.458 -8.795 -33.164 1.00 97.44 65 TYR A N 1
ATOM 508 C CA . TYR A 1 65 ? 28.274 -7.368 -33.440 1.00 97.44 65 TYR A CA 1
ATOM 509 C C . TYR A 1 65 ? 29.169 -6.453 -32.602 1.00 97.44 65 TYR A C 1
ATOM 511 O O . TYR A 1 65 ? 29.301 -5.262 -32.891 1.00 97.44 65 TYR A O 1
ATOM 519 N N . SER A 1 66 ? 29.867 -6.999 -31.611 1.00 95.75 66 SER A N 1
ATOM 520 C CA . SER A 1 66 ? 30.677 -6.214 -30.679 1.00 95.75 66 SER A CA 1
ATOM 521 C C . SER A 1 66 ? 31.870 -5.514 -31.314 1.00 95.75 66 SER A C 1
ATOM 523 O O . SER A 1 66 ? 32.253 -4.430 -30.873 1.00 95.75 66 SER A O 1
ATOM 525 N N . ASN A 1 67 ? 32.441 -6.076 -32.380 1.00 96.94 67 ASN A N 1
ATOM 526 C CA . ASN A 1 67 ? 33.511 -5.405 -33.117 1.00 96.94 67 ASN A CA 1
ATOM 527 C C . ASN A 1 67 ? 33.002 -4.155 -33.846 1.00 96.94 67 ASN A C 1
ATOM 529 O O . ASN A 1 67 ? 33.719 -3.160 -33.903 1.00 96.94 67 ASN A O 1
ATOM 533 N N . TYR A 1 68 ? 31.761 -4.175 -34.338 1.00 97.69 68 TYR A N 1
ATOM 534 C CA . TYR A 1 68 ? 31.137 -3.029 -35.001 1.00 97.69 68 TYR A CA 1
ATOM 535 C C . TYR A 1 68 ? 30.810 -1.925 -33.994 1.00 97.69 68 TYR A C 1
ATOM 537 O O . TYR A 1 68 ? 31.138 -0.771 -34.243 1.00 97.69 68 TYR A O 1
ATOM 545 N N . ILE A 1 69 ? 30.313 -2.283 -32.805 1.00 97.56 69 ILE A N 1
ATOM 546 C CA . ILE A 1 69 ? 30.112 -1.331 -31.697 1.00 97.56 69 ILE A CA 1
ATOM 547 C C . ILE A 1 69 ? 31.416 -0.604 -31.352 1.00 97.56 69 ILE A C 1
ATOM 549 O O . ILE A 1 69 ? 31.433 0.621 -31.262 1.00 97.56 69 ILE A O 1
ATOM 553 N N . ARG A 1 70 ? 32.529 -1.341 -31.218 1.00 97.75 70 ARG A N 1
ATOM 554 C CA . ARG A 1 70 ? 33.846 -0.734 -30.956 1.00 97.75 70 ARG A CA 1
ATOM 555 C C . ARG A 1 70 ? 34.326 0.127 -32.118 1.00 97.75 70 ARG A C 1
ATOM 557 O O . ARG A 1 70 ? 34.833 1.217 -31.887 1.00 97.75 70 ARG A O 1
ATOM 564 N N . LYS A 1 71 ? 34.173 -0.359 -33.352 1.00 97.56 71 LYS A N 1
ATOM 565 C CA . LYS A 1 71 ? 34.609 0.338 -34.569 1.00 97.56 71 LYS A CA 1
ATOM 566 C C . LYS A 1 71 ? 33.880 1.668 -34.761 1.00 97.56 71 LYS A C 1
ATOM 568 O O . LYS A 1 71 ? 34.506 2.638 -35.169 1.00 97.56 71 LYS A O 1
ATOM 573 N N . HIS A 1 72 ? 32.585 1.702 -34.460 1.00 97.62 72 HIS A N 1
ATOM 574 C CA . HIS A 1 72 ? 31.731 2.881 -34.602 1.00 97.62 72 HIS A CA 1
ATOM 575 C C . HIS A 1 72 ? 31.606 3.699 -33.308 1.00 97.62 72 HIS A C 1
ATOM 577 O O . HIS A 1 72 ? 30.845 4.657 -33.281 1.00 97.62 72 HIS A O 1
ATOM 583 N N . LEU A 1 73 ? 32.364 3.346 -32.259 1.00 97.38 73 LEU A N 1
ATOM 584 C CA . LEU A 1 73 ? 32.390 4.035 -30.963 1.00 97.38 73 LEU A CA 1
ATOM 585 C C . LEU A 1 73 ? 30.995 4.248 -30.355 1.00 97.38 73 LEU A C 1
ATOM 587 O O . LEU A 1 73 ? 30.724 5.285 -29.758 1.00 97.38 73 LEU A O 1
ATOM 591 N N . ILE A 1 74 ? 30.115 3.254 -30.488 1.00 97.50 74 ILE A N 1
ATOM 592 C CA . ILE A 1 74 ? 28.738 3.354 -30.001 1.00 97.50 74 ILE A CA 1
ATOM 593 C C . ILE A 1 74 ? 28.751 3.240 -28.473 1.00 97.50 74 ILE A C 1
ATOM 595 O O . ILE A 1 74 ? 28.970 2.161 -27.914 1.00 97.50 74 ILE A O 1
ATOM 599 N N . ASP A 1 75 ? 28.542 4.370 -27.806 1.00 97.12 75 ASP A N 1
ATOM 600 C CA . ASP A 1 75 ? 28.377 4.490 -26.362 1.00 97.12 75 ASP A CA 1
ATOM 601 C C . ASP A 1 75 ? 26.889 4.505 -25.964 1.00 97.12 75 ASP A C 1
ATOM 603 O O . ASP A 1 75 ? 25.997 4.326 -26.795 1.00 97.12 75 ASP A O 1
ATOM 607 N N . GLY A 1 76 ? 26.607 4.640 -24.668 1.00 94.44 76 GLY A N 1
ATOM 608 C CA . GLY A 1 76 ? 25.249 4.598 -24.129 1.00 94.44 76 GLY A CA 1
ATOM 609 C C . GLY A 1 76 ? 24.285 5.626 -24.731 1.00 94.44 76 GLY A C 1
ATOM 610 O O . GLY A 1 76 ? 23.215 5.228 -25.196 1.00 94.44 76 GLY A O 1
ATOM 611 N N . PRO A 1 77 ? 24.626 6.929 -24.741 1.00 94.62 77 PRO A N 1
ATOM 612 C CA . PRO A 1 77 ? 23.823 7.959 -25.397 1.00 94.62 77 PRO A CA 1
ATOM 613 C C . PRO A 1 77 ? 23.592 7.676 -26.882 1.00 94.62 77 PRO A C 1
ATOM 615 O O . PRO A 1 77 ? 22.442 7.677 -27.314 1.00 94.62 77 PRO A O 1
ATOM 618 N N . THR A 1 78 ? 24.646 7.332 -27.631 1.00 96.75 78 THR A N 1
ATOM 619 C CA . THR A 1 78 ? 24.527 7.025 -29.064 1.00 96.75 78 THR A CA 1
ATOM 620 C C . THR A 1 78 ? 23.582 5.847 -29.289 1.00 96.75 78 THR A C 1
ATOM 622 O O . THR A 1 78 ? 22.645 5.947 -30.076 1.00 96.75 78 THR A O 1
ATOM 625 N N . LEU A 1 79 ? 23.743 4.754 -28.533 1.00 96.62 79 LEU A N 1
ATOM 626 C CA . LEU A 1 79 ? 22.863 3.581 -28.594 1.00 96.62 79 LEU A CA 1
ATOM 627 C C . LEU A 1 79 ? 21.386 3.944 -28.365 1.00 96.62 79 LEU A C 1
ATOM 629 O O . LEU A 1 79 ? 20.498 3.367 -28.993 1.00 96.62 79 LEU A O 1
ATOM 633 N N . LEU A 1 80 ? 21.115 4.881 -27.453 1.00 92.88 80 LEU A N 1
ATOM 634 C CA . LEU A 1 80 ? 19.761 5.341 -27.157 1.00 92.88 80 LEU A CA 1
ATOM 635 C C . LEU A 1 80 ? 19.180 6.248 -28.237 1.00 92.88 80 LEU A C 1
ATOM 637 O O . LEU A 1 80 ? 17.963 6.396 -28.243 1.00 92.88 80 LEU A O 1
ATOM 641 N N . GLU A 1 81 ? 19.963 6.813 -29.146 1.00 94.19 81 GLU A N 1
ATOM 642 C CA . GLU A 1 81 ? 19.465 7.637 -30.256 1.00 94.19 81 GLU A CA 1
ATOM 643 C C . GLU A 1 81 ? 19.294 6.839 -31.551 1.00 94.19 81 GLU A C 1
ATOM 645 O O . GLU A 1 81 ? 18.463 7.203 -32.375 1.00 94.19 81 GLU A O 1
ATOM 650 N N . MET A 1 82 ? 19.981 5.701 -31.683 1.00 95.06 82 MET A N 1
ATOM 651 C CA . MET A 1 82 ? 19.936 4.883 -32.895 1.00 95.06 82 MET A CA 1
ATOM 652 C C . MET A 1 82 ? 18.522 4.416 -33.277 1.00 95.06 82 MET A C 1
ATOM 654 O O . MET A 1 82 ? 17.713 3.957 -32.453 1.00 95.06 82 MET A O 1
ATOM 658 N N . GLU A 1 83 ? 18.253 4.482 -34.575 1.00 95.31 83 GLU A N 1
ATOM 659 C CA . GLU A 1 83 ? 17.067 3.962 -35.235 1.00 95.31 83 GLU A CA 1
ATOM 660 C C . GLU A 1 83 ? 17.345 2.597 -35.891 1.00 95.31 83 GLU A C 1
ATOM 662 O O . GLU A 1 83 ? 18.497 2.222 -36.111 1.00 95.31 83 GLU A O 1
ATOM 667 N N . PRO A 1 84 ? 16.306 1.810 -36.235 1.00 95.50 84 PRO A N 1
ATOM 668 C CA . PRO A 1 84 ? 16.490 0.517 -36.899 1.00 95.50 84 PRO A CA 1
ATOM 669 C C . PRO A 1 84 ? 17.340 0.592 -38.179 1.00 95.50 84 PRO A C 1
ATOM 671 O O . PRO A 1 84 ? 18.146 -0.304 -38.419 1.00 95.50 84 PRO A O 1
ATOM 674 N N . ALA A 1 85 ? 17.209 1.676 -38.951 1.00 95.19 85 ALA A N 1
ATOM 675 C CA . ALA A 1 85 ? 17.970 1.902 -40.182 1.00 95.19 85 ALA A CA 1
ATOM 676 C C . ALA A 1 85 ? 19.481 2.082 -39.933 1.00 95.19 85 ALA A C 1
ATOM 678 O O . ALA A 1 85 ? 20.307 1.683 -40.757 1.00 95.19 85 ALA A O 1
ATOM 679 N N . ASP A 1 86 ? 19.866 2.621 -38.774 1.00 96.06 86 ASP A N 1
ATOM 680 C CA . ASP A 1 86 ? 21.275 2.759 -38.401 1.00 96.06 86 ASP A CA 1
ATOM 681 C C . ASP A 1 86 ? 21.912 1.380 -38.180 1.00 96.06 86 ASP A C 1
ATOM 683 O O . ASP A 1 86 ? 23.045 1.128 -38.586 1.00 96.06 86 ASP A O 1
ATOM 687 N N . PHE A 1 87 ? 21.170 0.430 -37.606 1.00 94.19 87 PHE A N 1
ATOM 688 C CA . PHE A 1 87 ? 21.672 -0.935 -37.440 1.00 94.19 87 PHE A CA 1
ATOM 689 C C . PHE A 1 87 ? 21.863 -1.650 -38.778 1.00 94.19 87 PHE A C 1
ATOM 691 O O . PHE A 1 87 ? 22.849 -2.359 -38.946 1.00 94.19 87 PHE A O 1
ATOM 698 N N . GLU A 1 88 ? 20.969 -1.442 -39.740 1.00 93.56 88 GLU A N 1
ATOM 699 C CA . GLU A 1 88 ? 21.095 -2.031 -41.078 1.00 93.56 88 GLU A CA 1
ATOM 700 C C . GLU A 1 88 ? 22.267 -1.440 -41.877 1.00 93.56 88 GLU A C 1
ATOM 702 O O . GLU A 1 88 ? 22.867 -2.136 -42.694 1.00 93.56 88 GLU A O 1
ATOM 707 N N . SER A 1 89 ? 22.626 -0.175 -41.629 1.00 94.94 89 SER A N 1
ATOM 708 C CA . SER A 1 89 ? 23.716 0.505 -42.339 1.00 94.94 89 SER A CA 1
ATOM 709 C C . SER A 1 89 ? 25.101 0.260 -41.729 1.00 94.94 89 SER A C 1
ATOM 711 O O . SER A 1 89 ? 26.070 0.070 -42.467 1.00 94.94 89 SER A O 1
ATOM 713 N N . PHE A 1 90 ? 25.219 0.241 -40.397 1.00 93.75 90 PHE A N 1
ATOM 714 C CA . PHE A 1 90 ? 26.513 0.111 -39.712 1.00 93.75 90 PHE A CA 1
ATOM 715 C C . PHE A 1 90 ? 26.894 -1.331 -39.362 1.00 93.75 90 PHE A C 1
ATOM 717 O O . PHE A 1 90 ? 28.068 -1.611 -39.100 1.00 93.75 90 PHE A O 1
ATOM 724 N N . PHE A 1 91 ? 25.936 -2.259 -39.363 1.00 95.62 91 PHE A N 1
ATOM 725 C CA . PHE A 1 91 ? 26.170 -3.658 -39.021 1.00 95.62 91 PHE A CA 1
ATOM 726 C C . PHE A 1 91 ? 25.840 -4.558 -40.213 1.00 95.62 91 PHE A C 1
ATOM 728 O O . PHE A 1 91 ? 24.850 -4.335 -40.903 1.00 95.62 91 PHE A O 1
ATOM 735 N N . PRO A 1 92 ? 26.609 -5.634 -40.442 1.00 95.44 92 PRO A N 1
ATOM 736 C CA . PRO A 1 92 ? 26.310 -6.610 -41.487 1.00 95.44 92 PRO A CA 1
ATOM 737 C C . PRO A 1 92 ? 25.180 -7.556 -41.040 1.00 95.44 92 PRO A C 1
ATOM 739 O O . PRO A 1 92 ? 25.370 -8.770 -40.940 1.00 95.44 92 PRO A O 1
ATOM 742 N N . ILE A 1 93 ? 24.011 -7.009 -40.700 1.00 94.81 93 ILE A N 1
ATOM 743 C CA . ILE A 1 93 ? 22.869 -7.789 -40.226 1.00 94.81 93 ILE A CA 1
ATOM 744 C C . ILE A 1 93 ? 22.166 -8.412 -41.430 1.00 94.81 93 ILE A C 1
ATOM 746 O O . ILE A 1 93 ? 21.542 -7.728 -42.231 1.00 94.81 93 ILE A O 1
ATOM 750 N N . THR A 1 94 ? 22.241 -9.736 -41.541 1.00 93.88 94 THR A N 1
ATOM 751 C CA . THR A 1 94 ? 21.567 -10.490 -42.609 1.00 93.88 94 THR A CA 1
ATOM 752 C C . THR A 1 94 ? 20.106 -10.793 -42.285 1.00 93.88 94 THR A C 1
ATOM 754 O O . THR A 1 94 ? 19.286 -10.927 -43.189 1.00 93.88 94 THR A O 1
ATOM 757 N N . SER A 1 95 ? 19.773 -10.914 -40.996 1.00 96.06 95 SER A N 1
ATOM 758 C CA . SER A 1 95 ? 18.437 -11.277 -40.526 1.00 96.06 95 SER A CA 1
ATOM 759 C C . SER A 1 95 ? 17.727 -10.078 -39.892 1.00 96.06 95 SER A C 1
ATOM 761 O O . SER A 1 95 ? 18.188 -9.589 -38.854 1.00 96.06 95 SER A O 1
ATOM 763 N N . PRO A 1 96 ? 16.559 -9.646 -40.408 1.00 94.12 96 PRO A N 1
ATOM 764 C CA . PRO A 1 96 ? 15.805 -8.532 -39.825 1.00 94.12 96 PRO A CA 1
ATOM 765 C C . PRO A 1 96 ? 15.352 -8.819 -38.382 1.00 94.12 96 PRO A C 1
ATOM 767 O O . PRO A 1 96 ? 15.127 -7.900 -37.595 1.00 94.12 96 PRO A O 1
ATOM 770 N N . LEU A 1 97 ? 15.289 -10.096 -37.979 1.00 95.25 97 LEU A N 1
ATOM 771 C CA . LEU A 1 97 ? 14.998 -10.488 -36.597 1.00 95.25 97 LEU A CA 1
ATOM 772 C C . LEU A 1 97 ? 16.051 -9.980 -35.604 1.00 95.25 97 LEU A C 1
ATOM 774 O O . LEU A 1 97 ? 15.718 -9.718 -34.446 1.00 95.25 97 LEU A O 1
ATOM 778 N N . HIS A 1 98 ? 17.308 -9.815 -36.027 1.00 96.50 98 HIS A N 1
ATOM 779 C CA . HIS A 1 98 ? 18.356 -9.304 -35.145 1.00 96.50 98 HIS A CA 1
ATOM 780 C C . HIS A 1 98 ? 18.114 -7.820 -34.845 1.00 96.50 98 HIS A C 1
ATOM 782 O O . HIS A 1 98 ? 18.164 -7.439 -33.676 1.00 96.50 98 HIS A O 1
ATOM 788 N N . VAL A 1 99 ? 17.734 -7.021 -35.853 1.00 96.50 99 VAL A N 1
ATOM 789 C CA . VAL A 1 99 ? 17.353 -5.605 -35.681 1.00 96.50 99 VAL A CA 1
ATOM 790 C C . VAL A 1 99 ? 16.137 -5.480 -34.765 1.00 96.50 99 VAL A C 1
ATOM 792 O O . VAL A 1 99 ? 16.161 -4.703 -33.813 1.00 96.50 99 VAL A O 1
ATOM 795 N N . ILE A 1 100 ? 15.096 -6.293 -34.983 1.00 94.56 100 ILE A N 1
ATOM 796 C CA . ILE A 1 100 ? 13.885 -6.285 -34.145 1.00 94.56 100 ILE A CA 1
ATOM 797 C C . ILE A 1 100 ? 14.228 -6.593 -32.680 1.00 94.56 100 ILE A C 1
ATOM 799 O O . ILE A 1 100 ? 13.755 -5.896 -31.780 1.00 94.56 100 ILE A O 1
ATOM 803 N N . LYS A 1 101 ? 15.070 -7.605 -32.425 1.00 94.94 101 LYS A N 1
ATOM 804 C CA . LYS A 1 101 ? 15.491 -7.969 -31.063 1.00 94.94 101 LYS A CA 1
ATOM 805 C C . LYS A 1 101 ? 16.315 -6.857 -30.413 1.00 94.94 101 LYS A C 1
ATOM 807 O O . LYS A 1 101 ? 16.010 -6.471 -29.287 1.00 94.94 101 LYS A O 1
ATOM 812 N N . ILE A 1 102 ? 17.317 -6.321 -31.114 1.00 95.38 102 ILE A N 1
ATOM 813 C CA . ILE A 1 102 ? 18.141 -5.209 -30.618 1.00 95.38 102 ILE A CA 1
ATOM 814 C C . ILE A 1 102 ? 17.239 -4.021 -30.271 1.00 95.38 102 ILE A C 1
ATOM 816 O O . ILE A 1 102 ? 17.304 -3.509 -29.156 1.00 95.38 102 ILE A O 1
ATOM 820 N N . GLN A 1 103 ? 16.310 -3.662 -31.158 1.00 94.00 103 GLN A N 1
ATOM 821 C CA . GLN A 1 103 ? 15.421 -2.526 -30.942 1.00 94.00 103 GLN A CA 1
ATOM 822 C C . GLN A 1 103 ? 14.429 -2.744 -29.796 1.00 94.00 103 GLN A C 1
ATOM 824 O O . GLN A 1 103 ? 14.116 -1.806 -29.062 1.00 94.00 103 GLN A O 1
ATOM 829 N N . ALA A 1 104 ? 13.948 -3.970 -29.588 1.00 89.12 104 ALA A N 1
ATOM 830 C CA . ALA A 1 104 ? 13.142 -4.304 -28.417 1.00 89.12 104 ALA A CA 1
ATOM 831 C C . ALA A 1 104 ? 13.935 -4.114 -27.110 1.00 89.12 104 ALA A C 1
ATOM 833 O O . ALA A 1 104 ? 13.414 -3.547 -26.148 1.00 89.12 104 ALA A O 1
ATOM 834 N N . HIS A 1 105 ? 15.209 -4.516 -27.082 1.00 91.94 105 HIS A N 1
ATOM 835 C CA . HIS A 1 105 ? 16.078 -4.290 -25.927 1.00 91.94 105 HIS A CA 1
ATOM 836 C C . HIS A 1 105 ? 16.461 -2.813 -25.745 1.00 91.94 105 HIS A C 1
ATOM 838 O O . HIS A 1 105 ? 16.507 -2.347 -24.611 1.00 91.94 105 HIS A O 1
ATOM 844 N N . ILE A 1 106 ? 16.648 -2.036 -26.814 1.00 91.69 106 ILE A N 1
ATOM 845 C CA . ILE A 1 106 ? 16.859 -0.581 -26.711 1.00 91.69 106 ILE A CA 1
ATOM 846 C C . ILE A 1 106 ? 15.608 0.107 -26.167 1.00 91.69 106 ILE A C 1
ATOM 848 O O . ILE A 1 106 ? 15.708 0.965 -25.294 1.00 91.69 106 ILE A O 1
ATOM 852 N N . LYS A 1 107 ? 14.409 -0.306 -26.594 1.00 84.81 107 LYS A N 1
ATOM 853 C CA . LYS A 1 107 ? 13.156 0.181 -25.998 1.00 84.81 107 LYS A CA 1
ATOM 854 C C . LYS A 1 107 ? 13.066 -0.152 -24.503 1.00 84.81 107 LYS A C 1
ATOM 856 O O . LYS A 1 107 ? 12.585 0.689 -23.746 1.00 84.81 107 LYS A O 1
ATOM 861 N N . LEU A 1 108 ? 13.562 -1.314 -24.054 1.00 81.94 108 LEU A N 1
ATOM 862 C CA . LEU A 1 108 ? 13.702 -1.625 -22.619 1.00 81.94 108 LEU A CA 1
ATOM 863 C C . LEU A 1 108 ? 14.658 -0.650 -21.922 1.00 81.94 108 LEU A C 1
ATOM 865 O O . LEU A 1 108 ? 14.303 -0.112 -20.877 1.00 81.94 108 LEU A O 1
ATOM 869 N N . LEU A 1 109 ? 15.818 -0.365 -22.520 1.00 85.25 109 LEU A N 1
ATOM 870 C CA . LEU A 1 109 ? 16.795 0.587 -21.977 1.00 85.25 109 LEU A CA 1
ATOM 871 C C . LEU A 1 109 ? 16.262 2.026 -21.910 1.00 85.25 109 LEU A C 1
ATOM 873 O O . LEU A 1 109 ? 16.500 2.721 -20.926 1.00 85.25 109 LEU A O 1
ATOM 877 N N . ARG A 1 110 ? 15.492 2.461 -22.915 1.00 80.12 110 ARG A N 1
ATOM 878 C CA . ARG A 1 110 ? 14.801 3.764 -22.935 1.00 80.12 110 ARG A CA 1
ATOM 879 C C . ARG A 1 110 ? 13.658 3.849 -21.913 1.00 80.12 110 ARG A C 1
ATOM 881 O O . ARG A 1 110 ? 13.035 4.899 -21.787 1.00 80.12 110 ARG A O 1
ATOM 888 N N . GLY A 1 111 ? 13.302 2.743 -21.252 1.00 66.50 111 GLY A N 1
ATOM 889 C CA . GLY A 1 111 ? 12.076 2.641 -20.454 1.00 66.50 111 GLY A CA 1
ATOM 890 C C . GLY A 1 111 ? 10.791 2.750 -21.292 1.00 66.50 111 GLY A C 1
ATOM 891 O O . GLY A 1 111 ? 9.708 2.924 -20.742 1.00 66.50 111 GLY A O 1
ATOM 892 N N . GLN A 1 112 ? 10.901 2.661 -22.623 1.00 50.28 112 GLN A N 1
ATOM 893 C CA . GLN A 1 112 ? 9.803 2.776 -23.592 1.00 50.28 112 GLN A CA 1
ATOM 894 C C . GLN A 1 112 ? 9.125 1.439 -23.891 1.00 50.28 112 GLN A C 1
ATOM 896 O O . GLN A 1 112 ? 8.033 1.404 -24.461 1.00 50.28 112 GLN A O 1
ATOM 901 N N . CYS A 1 113 ? 9.731 0.324 -23.493 1.00 43.38 113 CYS A N 1
ATOM 902 C CA . CYS A 1 113 ? 8.988 -0.912 -23.370 1.00 43.38 113 CYS A CA 1
ATOM 903 C C . CYS A 1 113 ? 8.012 -0.765 -22.206 1.00 43.38 113 CYS A C 1
ATOM 905 O O . CYS A 1 113 ? 8.342 -1.020 -21.050 1.00 43.38 113 CYS A O 1
ATOM 907 N N . SER A 1 114 ? 6.762 -0.462 -22.552 1.00 43.94 114 SER A N 1
ATOM 908 C CA . SER A 1 114 ? 5.602 -0.908 -21.788 1.00 43.94 114 SER A CA 1
ATOM 909 C C . SER A 1 114 ? 5.510 -2.439 -21.894 1.00 43.94 114 SER A C 1
ATOM 911 O O . SER A 1 114 ? 4.537 -3.008 -22.381 1.00 43.94 114 SER A O 1
ATOM 913 N N . CYS A 1 115 ? 6.564 -3.145 -21.473 1.00 42.72 115 CYS A N 1
ATOM 914 C CA . CYS A 1 115 ? 6.388 -4.502 -21.004 1.00 42.72 115 CYS A CA 1
ATOM 915 C C . CYS A 1 115 ? 5.424 -4.364 -19.839 1.00 42.72 115 CYS A C 1
ATOM 917 O O . CYS A 1 115 ? 5.671 -3.617 -18.894 1.00 42.72 115 CYS A O 1
ATOM 919 N N . HIS A 1 116 ? 4.290 -5.022 -19.989 1.00 44.38 116 HIS A N 1
ATOM 920 C CA . HIS A 1 116 ? 3.054 -4.863 -19.251 1.00 44.38 116 HIS A CA 1
ATOM 921 C C . HIS A 1 116 ? 3.151 -5.062 -17.720 1.00 44.38 116 HIS A C 1
ATOM 923 O O . HIS A 1 116 ? 2.130 -5.326 -17.108 1.00 44.38 116 HIS A O 1
ATOM 929 N N . ASN A 1 117 ? 4.311 -4.954 -17.049 1.00 46.84 117 ASN A N 1
ATOM 930 C CA . ASN A 1 117 ? 4.388 -5.207 -15.610 1.00 46.84 117 ASN A CA 1
ATOM 931 C C . ASN A 1 117 ? 5.485 -4.541 -14.751 1.00 46.84 117 ASN A C 1
ATOM 933 O O . ASN A 1 117 ? 5.514 -4.864 -13.568 1.00 46.84 117 ASN A O 1
ATOM 937 N N . THR A 1 118 ? 6.303 -3.575 -15.187 1.00 43.22 118 THR A N 1
ATOM 938 C CA . THR A 1 118 ? 7.322 -2.975 -14.280 1.00 43.22 118 THR A CA 1
ATOM 939 C C . THR A 1 118 ? 7.201 -1.464 -14.102 1.00 43.22 118 THR A C 1
ATOM 941 O O . THR A 1 118 ? 7.920 -0.659 -14.681 1.00 43.22 118 THR A O 1
ATOM 944 N N . THR A 1 119 ? 6.303 -1.094 -13.189 1.00 46.75 119 THR A N 1
ATOM 945 C CA . THR A 1 119 ? 6.174 0.195 -12.478 1.00 46.75 119 THR A CA 1
ATOM 946 C C . THR A 1 119 ? 7.333 0.452 -11.504 1.00 46.75 119 THR A C 1
ATOM 948 O O . THR A 1 119 ? 7.152 0.690 -10.304 1.00 46.75 119 THR A O 1
ATOM 951 N N . THR A 1 120 ? 8.539 0.372 -12.033 1.00 53.91 120 THR A N 1
ATOM 952 C CA . THR A 1 120 ? 9.816 0.683 -11.393 1.00 53.91 120 THR A CA 1
ATOM 953 C C . THR A 1 120 ? 10.678 1.053 -12.582 1.00 53.91 120 THR A C 1
ATOM 955 O O . THR A 1 120 ? 11.104 0.177 -13.316 1.00 53.91 120 THR A O 1
ATOM 958 N N . ILE A 1 121 ? 10.817 2.327 -12.922 1.00 47.06 121 ILE A N 1
ATOM 959 C CA . ILE A 1 121 ? 11.876 3.167 -12.368 1.00 47.06 121 ILE A CA 1
ATOM 960 C C . ILE A 1 121 ? 11.495 4.642 -12.659 1.00 47.06 121 ILE A C 1
ATOM 962 O O . ILE A 1 121 ? 11.066 4.998 -13.751 1.00 47.06 121 ILE A O 1
ATOM 966 N N . THR A 1 122 ? 11.612 5.487 -11.629 1.00 45.03 122 THR A N 1
ATOM 967 C CA . THR A 1 122 ? 11.753 6.967 -11.661 1.00 45.03 122 THR A CA 1
ATOM 968 C C . THR A 1 122 ? 10.593 7.926 -11.967 1.00 45.03 122 THR A C 1
ATOM 970 O O . THR A 1 122 ? 10.832 9.126 -12.026 1.00 45.03 122 THR A O 1
ATOM 973 N N . GLY A 1 123 ? 9.333 7.509 -12.002 1.00 44.81 123 GLY A N 1
ATOM 974 C CA . GLY A 1 123 ? 8.211 8.459 -11.937 1.00 44.81 123 GLY A CA 1
ATOM 975 C C . GLY A 1 123 ? 7.284 8.045 -10.817 1.00 44.81 123 GLY A C 1
ATOM 976 O O . GLY A 1 123 ? 6.855 6.901 -10.833 1.00 44.81 123 GLY A O 1
ATOM 977 N N . LYS A 1 124 ? 7.056 8.912 -9.821 1.00 44.41 124 LYS A N 1
ATOM 978 C CA . LYS A 1 124 ? 6.143 8.727 -8.675 1.00 44.41 124 LYS A CA 1
ATOM 979 C C . LYS A 1 124 ? 5.132 7.594 -8.912 1.00 44.41 124 LYS A C 1
ATOM 981 O O . LYS A 1 124 ? 4.285 7.707 -9.796 1.00 44.41 124 LYS A O 1
ATOM 986 N N . ARG A 1 125 ? 5.185 6.520 -8.109 1.00 50.09 125 ARG A N 1
ATOM 987 C CA . ARG A 1 125 ? 3.985 5.701 -7.888 1.00 50.09 125 ARG A CA 1
ATOM 988 C C . ARG A 1 125 ? 2.991 6.641 -7.221 1.00 50.09 125 ARG A C 1
ATOM 990 O O . ARG A 1 125 ? 2.962 6.734 -5.998 1.00 50.09 125 ARG A O 1
ATOM 997 N N . ASP A 1 126 ? 2.271 7.427 -8.013 1.00 58.06 126 ASP A N 1
ATOM 998 C CA . ASP A 1 126 ? 1.170 8.197 -7.478 1.00 58.06 126 ASP A CA 1
ATOM 999 C C . ASP A 1 126 ? 0.236 7.171 -6.859 1.00 58.06 126 ASP A C 1
ATOM 1001 O O . ASP A 1 126 ? -0.085 6.147 -7.467 1.00 58.06 126 ASP A O 1
ATOM 1005 N N . PHE A 1 127 ? -0.136 7.424 -5.610 1.00 58.09 127 PHE A N 1
ATOM 1006 C CA . PHE A 1 127 ? -1.065 6.610 -4.835 1.00 58.09 127 PHE A CA 1
ATOM 1007 C C . PHE A 1 127 ? -2.262 6.155 -5.692 1.00 58.09 127 PHE A C 1
ATOM 1009 O O . PHE A 1 127 ? -2.664 4.994 -5.665 1.00 58.09 127 PHE A O 1
ATOM 1016 N N . TRP A 1 128 ? -2.738 7.042 -6.569 1.00 60.25 128 TRP A N 1
ATOM 1017 C CA . TRP A 1 128 ? -3.796 6.793 -7.542 1.00 60.25 128 TRP A CA 1
ATOM 1018 C C . TRP A 1 128 ? -3.479 5.726 -8.596 1.00 60.25 128 TRP A C 1
ATOM 1020 O O . TRP A 1 128 ? -4.361 4.950 -8.950 1.00 60.25 128 TRP A O 1
ATOM 1030 N N . ALA A 1 129 ? -2.244 5.640 -9.088 1.00 64.00 129 ALA A N 1
ATOM 1031 C CA . ALA A 1 129 ? -1.830 4.600 -10.028 1.00 64.00 129 ALA A CA 1
ATOM 1032 C C . ALA A 1 129 ? -1.789 3.218 -9.356 1.00 64.00 129 ALA A C 1
ATOM 1034 O O . ALA A 1 129 ? -2.219 2.233 -9.959 1.00 64.00 129 ALA A O 1
ATOM 1035 N N . TYR A 1 130 ? -1.342 3.154 -8.096 1.00 67.12 130 TYR A N 1
ATOM 1036 C CA . TYR A 1 130 ? -1.416 1.935 -7.286 1.00 67.12 130 TYR A CA 1
ATOM 1037 C C . TYR A 1 130 ? -2.875 1.515 -7.058 1.00 67.12 130 TYR A C 1
ATOM 1039 O O . TYR A 1 130 ? -3.249 0.392 -7.389 1.00 67.12 130 TYR A O 1
ATOM 1047 N N . MET A 1 131 ? -3.723 2.448 -6.610 1.00 65.75 131 MET A N 1
ATOM 1048 C CA . MET A 1 131 ? -5.154 2.210 -6.386 1.00 65.75 131 MET A CA 1
ATOM 1049 C C . MET A 1 131 ? -5.896 1.796 -7.656 1.00 65.75 131 MET A C 1
ATOM 1051 O O . MET A 1 131 ? -6.772 0.940 -7.609 1.00 65.75 131 MET A O 1
ATOM 1055 N N . LYS A 1 132 ? -5.539 2.364 -8.811 1.00 68.38 132 LYS A N 1
ATOM 1056 C CA . LYS A 1 132 ? -6.134 1.985 -10.097 1.00 68.38 132 LYS A CA 1
ATOM 1057 C C . LYS A 1 132 ? -5.753 0.561 -10.499 1.00 68.38 132 LYS A C 1
ATOM 1059 O O . LYS A 1 132 ? -6.586 -0.154 -11.047 1.00 68.38 132 LYS A O 1
ATOM 1064 N N . ARG A 1 133 ? -4.510 0.148 -10.231 1.00 72.94 133 ARG A N 1
ATOM 1065 C CA . ARG A 1 133 ? -4.006 -1.190 -10.575 1.00 72.94 133 ARG A CA 1
ATOM 1066 C C . ARG A 1 133 ? -4.507 -2.274 -9.626 1.00 72.94 133 ARG A C 1
ATOM 1068 O O . ARG A 1 133 ? -4.771 -3.386 -10.067 1.00 72.94 133 ARG A O 1
ATOM 1075 N N . HIS A 1 134 ? -4.652 -1.947 -8.347 1.00 73.56 134 HIS A N 1
ATOM 1076 C CA . HIS A 1 134 ? -5.020 -2.888 -7.293 1.00 73.56 134 HIS A CA 1
ATOM 1077 C C . HIS A 1 134 ? -6.351 -2.519 -6.634 1.00 73.56 134 HIS A C 1
ATOM 1079 O O . HIS A 1 134 ? -6.503 -2.685 -5.430 1.00 73.56 134 HIS A O 1
ATOM 1085 N N . SER A 1 135 ? -7.330 -2.047 -7.412 1.00 72.31 135 SER A N 1
ATOM 1086 C CA . SER A 1 135 ? -8.575 -1.459 -6.896 1.00 72.31 135 SER A CA 1
ATOM 1087 C C . SER A 1 135 ? -9.297 -2.347 -5.885 1.00 72.31 135 SER A C 1
ATOM 1089 O O . SER A 1 135 ? -9.573 -1.896 -4.779 1.00 72.31 135 SER A O 1
ATOM 1091 N N . VAL A 1 136 ? -9.535 -3.621 -6.211 1.00 71.00 136 VAL A N 1
ATOM 1092 C CA . VAL A 1 136 ? -10.196 -4.574 -5.303 1.00 71.00 136 VAL A CA 1
ATOM 1093 C C . VAL A 1 136 ? -9.419 -4.712 -3.998 1.00 71.00 136 VAL A C 1
ATOM 1095 O O . VAL A 1 136 ? -9.996 -4.599 -2.920 1.00 71.00 136 VAL A O 1
ATOM 1098 N N . ARG A 1 137 ? -8.099 -4.904 -4.085 1.00 70.56 137 ARG A N 1
ATOM 1099 C CA . ARG A 1 137 ? -7.250 -5.074 -2.906 1.00 70.56 137 ARG A CA 1
ATOM 1100 C C . ARG A 1 137 ? -7.209 -3.803 -2.068 1.00 70.56 137 ARG A C 1
ATOM 1102 O O . ARG A 1 137 ? -7.389 -3.882 -0.863 1.00 70.56 137 ARG A O 1
ATOM 1109 N N . THR A 1 138 ? -7.030 -2.636 -2.679 1.00 75.00 138 THR A N 1
ATOM 1110 C CA . THR A 1 138 ? -6.982 -1.381 -1.930 1.00 75.00 138 THR A CA 1
ATOM 1111 C C . THR A 1 138 ? -8.326 -1.040 -1.296 1.00 75.00 138 THR A C 1
ATOM 1113 O O . THR A 1 138 ? -8.352 -0.466 -0.214 1.00 75.00 138 THR A O 1
ATOM 1116 N N . TRP A 1 139 ? -9.443 -1.427 -1.914 1.00 73.12 139 TRP A N 1
ATOM 1117 C CA . TRP A 1 139 ? -10.755 -1.304 -1.285 1.00 73.12 139 TRP A CA 1
ATOM 1118 C C . TRP A 1 139 ? -10.909 -2.253 -0.107 1.00 73.12 139 TRP A C 1
ATOM 1120 O O . TRP A 1 139 ? -11.302 -1.803 0.965 1.00 73.12 139 TRP A O 1
ATOM 1130 N N . VAL A 1 140 ? -10.570 -3.533 -0.264 1.00 75.12 140 VAL A N 1
ATOM 1131 C CA . VAL A 1 140 ? -10.654 -4.512 0.828 1.00 75.12 140 VAL A CA 1
ATOM 1132 C C . VAL A 1 140 ? -9.737 -4.108 1.980 1.00 75.12 140 VAL A C 1
ATOM 1134 O O . VAL A 1 140 ? -10.194 -4.016 3.113 1.00 75.12 140 VAL A O 1
ATOM 1137 N N . GLU A 1 141 ? -8.474 -3.787 1.714 1.00 80.75 141 GLU A N 1
ATOM 1138 C CA . GLU A 1 141 ? -7.519 -3.381 2.748 1.00 80.75 141 GLU A CA 1
ATOM 1139 C C . GLU A 1 141 ? -7.845 -2.007 3.333 1.00 80.75 141 GLU A C 1
ATOM 1141 O O . GLU A 1 141 ? -7.764 -1.838 4.542 1.00 80.75 141 GLU A O 1
ATOM 1146 N N . GLY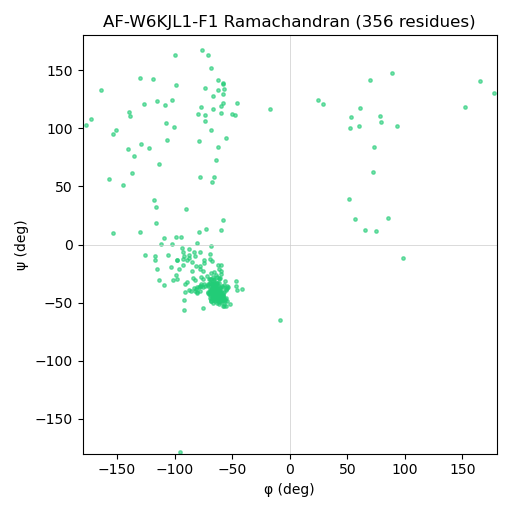 A 1 142 ? -8.271 -1.040 2.518 1.00 83.31 142 GLY A N 1
ATOM 1147 C CA . GLY A 1 142 ? -8.647 0.298 2.977 1.00 83.31 142 GLY A CA 1
ATOM 1148 C C . GLY A 1 142 ? -9.906 0.290 3.843 1.00 83.31 142 GLY A C 1
ATOM 1149 O O . GLY A 1 142 ? -9.929 0.909 4.902 1.00 83.31 142 GLY A O 1
ATOM 1150 N N . THR A 1 143 ? -10.936 -0.461 3.448 1.00 78.62 143 THR A N 1
ATOM 1151 C CA . THR A 1 143 ? -12.145 -0.645 4.272 1.00 78.62 143 THR A CA 1
ATOM 1152 C C . THR A 1 143 ? -11.853 -1.467 5.520 1.00 78.62 143 THR A C 1
ATOM 1154 O O . THR A 1 143 ? -12.327 -1.124 6.599 1.00 78.62 143 THR A O 1
ATOM 1157 N N . THR A 1 144 ? -11.011 -2.499 5.416 1.00 81.56 144 THR A N 1
ATOM 1158 C CA . THR A 1 144 ? -10.548 -3.244 6.592 1.00 81.56 144 THR A CA 1
ATOM 1159 C C . THR A 1 144 ? -9.744 -2.338 7.516 1.00 81.56 144 THR A C 1
ATOM 1161 O O . THR A 1 144 ? -9.907 -2.441 8.721 1.00 81.56 144 THR A O 1
ATOM 1164 N N . ALA A 1 145 ? -8.927 -1.420 6.997 1.00 89.50 145 ALA A N 1
ATOM 1165 C CA . ALA A 1 145 ? -8.162 -0.477 7.806 1.00 89.50 145 ALA A CA 1
ATOM 1166 C C . ALA A 1 145 ? -9.084 0.470 8.575 1.00 89.50 145 ALA A C 1
ATOM 1168 O O . ALA A 1 145 ? -8.890 0.630 9.770 1.00 89.50 145 ALA A O 1
ATOM 1169 N N . LEU A 1 146 ? -10.123 1.006 7.929 1.00 85.44 146 LEU A N 1
ATOM 1170 C CA . LEU A 1 146 ? -11.107 1.904 8.551 1.00 85.44 146 LEU A CA 1
ATOM 1171 C C . LEU A 1 146 ? -11.810 1.317 9.779 1.00 85.44 146 LEU A C 1
ATOM 1173 O O . LEU A 1 146 ? -12.221 2.042 10.670 1.00 85.44 146 LEU A O 1
ATOM 1177 N N . TYR A 1 147 ? -12.004 0.006 9.832 1.00 81.69 147 TYR A N 1
ATOM 1178 C CA . TYR A 1 147 ? -12.749 -0.594 10.938 1.00 81.69 147 TYR A CA 1
ATOM 1179 C C . TYR A 1 147 ? -11.873 -1.491 11.817 1.00 81.69 147 TYR A C 1
ATOM 1181 O O . TYR A 1 147 ? -12.088 -1.581 13.026 1.00 81.69 147 TYR A O 1
ATOM 1189 N N . PHE A 1 148 ? -10.856 -2.121 11.229 1.00 84.44 148 PHE A N 1
ATOM 1190 C CA . PHE A 1 148 ? -10.012 -3.161 11.819 1.00 84.44 148 PHE A CA 1
ATOM 1191 C C . PHE A 1 148 ? -8.543 -2.938 11.491 1.00 84.44 148 PHE A C 1
ATOM 1193 O O . PHE A 1 148 ? -7.888 -3.807 10.914 1.00 84.44 148 PHE A O 1
ATOM 1200 N N . SER A 1 149 ? -7.987 -1.814 11.932 1.00 91.06 149 SER A N 1
ATOM 1201 C CA . SER A 1 149 ? -6.577 -1.455 11.742 1.00 91.06 149 SER A CA 1
ATOM 1202 C C . SER A 1 149 ? -5.600 -2.602 12.041 1.00 91.06 149 SER A C 1
ATOM 1204 O O . SER A 1 149 ? -4.658 -2.829 11.284 1.00 91.06 149 SER A O 1
ATOM 1206 N N . ARG A 1 150 ? -5.858 -3.410 13.084 1.00 89.31 150 ARG A N 1
ATOM 1207 C CA . ARG A 1 150 ? -5.045 -4.603 13.410 1.00 89.31 150 ARG A CA 1
ATOM 1208 C C . ARG A 1 150 ? -5.106 -5.687 12.343 1.00 89.31 150 ARG A C 1
ATOM 1210 O O . ARG A 1 150 ? -4.074 -6.268 12.010 1.00 89.31 150 ARG A O 1
ATOM 1217 N N . VAL A 1 151 ? -6.307 -5.985 11.851 1.00 86.44 151 VAL A N 1
ATOM 1218 C CA . VAL A 1 151 ? -6.510 -6.991 10.805 1.00 86.44 151 VAL A CA 1
ATOM 1219 C C . VAL A 1 151 ? -5.893 -6.480 9.517 1.00 86.44 151 VAL A C 1
ATOM 1221 O O . VAL A 1 151 ? -5.112 -7.210 8.929 1.00 86.44 151 VAL A O 1
ATOM 1224 N N . ALA A 1 152 ? -6.130 -5.218 9.153 1.00 89.88 152 ALA A N 1
ATOM 1225 C CA . ALA A 1 152 ? -5.547 -4.597 7.971 1.00 89.88 152 ALA A CA 1
ATOM 1226 C C . ALA A 1 152 ? -4.017 -4.692 7.975 1.00 89.88 152 ALA A C 1
ATOM 1228 O O . ALA A 1 152 ? -3.436 -5.257 7.053 1.00 89.88 152 ALA A O 1
ATOM 1229 N N . MET A 1 153 ? -3.362 -4.256 9.057 1.00 92.50 153 MET A N 1
ATOM 1230 C CA . MET A 1 153 ? -1.907 -4.363 9.199 1.00 92.50 153 MET A CA 1
ATOM 1231 C C . MET A 1 153 ? -1.413 -5.819 9.130 1.00 92.50 153 MET A C 1
ATOM 1233 O O . MET A 1 153 ? -0.383 -6.100 8.513 1.00 92.50 153 MET A O 1
ATOM 1237 N N . LEU A 1 154 ? -2.128 -6.769 9.734 1.00 88.56 154 LEU A N 1
ATOM 1238 C CA . LEU A 1 154 ? -1.749 -8.180 9.649 1.00 88.56 154 LEU A CA 1
ATOM 1239 C C . LEU A 1 154 ? -1.918 -8.724 8.223 1.00 88.56 154 LEU A C 1
ATOM 1241 O O . LEU A 1 154 ? -1.027 -9.404 7.719 1.00 88.56 154 LEU A O 1
ATOM 1245 N N . THR A 1 155 ? -3.026 -8.399 7.555 1.00 85.56 155 THR A N 1
ATOM 1246 C CA . THR A 1 155 ? -3.302 -8.831 6.181 1.00 85.56 155 THR A CA 1
ATOM 1247 C C . THR A 1 155 ? -2.314 -8.234 5.193 1.00 85.56 155 THR A C 1
ATOM 1249 O O . THR A 1 155 ? -1.799 -8.966 4.356 1.00 85.56 155 THR A O 1
ATOM 1252 N N . THR A 1 156 ? -1.959 -6.957 5.342 1.00 89.56 156 THR A N 1
ATOM 1253 C CA . THR A 1 156 ? -0.921 -6.314 4.537 1.00 89.56 156 THR A CA 1
ATOM 1254 C C . THR A 1 156 ? 0.420 -7.020 4.732 1.00 89.56 156 THR A C 1
ATOM 1256 O O . THR A 1 156 ? 1.089 -7.342 3.760 1.00 89.56 156 THR A O 1
ATOM 1259 N N . TYR A 1 157 ? 0.799 -7.361 5.969 1.00 90.69 157 TYR A N 1
ATOM 1260 C CA . TYR A 1 157 ? 2.040 -8.101 6.218 1.00 90.69 157 TYR A CA 1
ATOM 1261 C C . TYR A 1 157 ? 2.053 -9.505 5.582 1.00 90.69 157 TYR A C 1
ATOM 1263 O O . TYR A 1 157 ? 3.065 -9.900 5.003 1.00 90.69 157 TYR A O 1
ATOM 1271 N N . LEU A 1 158 ? 0.952 -10.257 5.694 1.00 86.12 158 LEU A N 1
ATOM 1272 C CA . LEU A 1 158 ? 0.874 -11.651 5.239 1.00 86.12 158 LEU A CA 1
ATOM 1273 C C . LEU A 1 158 ? 0.643 -11.792 3.729 1.00 86.12 158 LEU A C 1
ATOM 1275 O O . LEU A 1 158 ? 1.166 -12.723 3.120 1.00 86.12 158 LEU A O 1
ATOM 1279 N N . PHE A 1 159 ? -0.153 -10.903 3.134 1.00 84.00 159 PHE A N 1
ATOM 1280 C CA . PHE A 1 159 ? -0.675 -11.063 1.774 1.00 84.00 159 PHE A CA 1
ATOM 1281 C C . PHE A 1 159 ? -0.210 -9.978 0.794 1.00 84.00 159 PHE A C 1
ATOM 1283 O O . PHE A 1 159 ? -0.357 -10.165 -0.419 1.00 84.00 159 PHE A O 1
ATOM 1290 N N . ASP A 1 160 ? 0.372 -8.876 1.278 1.00 84.50 160 ASP A N 1
ATOM 1291 C CA . ASP A 1 160 ? 0.875 -7.790 0.435 1.00 84.50 160 ASP A CA 1
ATOM 1292 C C . ASP A 1 160 ? 2.262 -7.295 0.875 1.00 84.50 160 ASP A C 1
ATOM 1294 O O . ASP A 1 160 ? 2.435 -6.228 1.470 1.00 84.50 160 ASP A O 1
ATOM 1298 N N . HIS A 1 161 ? 3.285 -8.088 0.543 1.00 85.81 161 HIS A N 1
ATOM 1299 C CA . HIS A 1 161 ? 4.668 -7.744 0.859 1.00 85.81 161 HIS A CA 1
ATOM 1300 C C . HIS A 1 161 ? 5.095 -6.399 0.255 1.00 85.81 161 HIS A C 1
ATOM 1302 O O . HIS A 1 161 ? 5.832 -5.655 0.900 1.00 85.81 161 HIS A O 1
ATOM 1308 N N . ASP A 1 162 ? 4.627 -6.069 -0.950 1.00 83.25 162 ASP A N 1
ATOM 1309 C CA . ASP A 1 162 ? 4.986 -4.823 -1.625 1.00 83.25 162 ASP A CA 1
ATOM 1310 C C . ASP A 1 162 ? 4.393 -3.618 -0.893 1.00 83.25 162 ASP A C 1
ATOM 1312 O O . ASP A 1 162 ? 5.122 -2.673 -0.579 1.00 83.25 162 ASP A O 1
ATOM 1316 N N . PHE A 1 163 ? 3.107 -3.675 -0.540 1.00 84.06 163 PHE A N 1
ATOM 1317 C CA . PHE A 1 163 ? 2.452 -2.617 0.223 1.00 84.06 163 PHE A CA 1
ATOM 1318 C C . PHE A 1 163 ? 3.021 -2.494 1.640 1.00 84.06 163 PHE A C 1
ATOM 1320 O O . PHE A 1 163 ? 3.299 -1.389 2.101 1.00 84.06 163 PHE A O 1
ATOM 1327 N N . TYR A 1 164 ? 3.297 -3.616 2.309 1.00 89.88 164 TYR A N 1
ATOM 1328 C CA . TYR A 1 164 ? 3.983 -3.642 3.603 1.00 89.88 164 TYR A CA 1
ATOM 1329 C C . TYR A 1 164 ? 5.345 -2.937 3.547 1.00 89.88 164 TYR A C 1
ATOM 1331 O O . TYR A 1 164 ? 5.666 -2.092 4.391 1.00 89.88 164 TYR A O 1
ATOM 1339 N N . ILE A 1 165 ? 6.156 -3.264 2.539 1.00 86.19 165 ILE A N 1
ATOM 1340 C CA . ILE A 1 165 ? 7.456 -2.634 2.333 1.00 86.19 165 ILE A CA 1
ATOM 1341 C C . ILE A 1 165 ? 7.293 -1.147 2.015 1.00 86.19 165 ILE A C 1
ATOM 1343 O O . ILE A 1 165 ? 8.068 -0.345 2.537 1.00 86.19 165 ILE A O 1
ATOM 1347 N N . ASP A 1 166 ? 6.291 -0.765 1.226 1.00 82.75 166 ASP A N 1
ATOM 1348 C CA . ASP A 1 166 ? 6.004 0.633 0.906 1.00 82.75 166 ASP A CA 1
ATOM 1349 C C . ASP A 1 166 ? 5.583 1.427 2.155 1.00 82.75 166 ASP A C 1
ATOM 1351 O O . ASP A 1 166 ? 6.139 2.501 2.385 1.00 82.75 166 ASP A O 1
ATOM 1355 N N . ILE A 1 167 ? 4.725 0.884 3.029 1.00 85.56 167 ILE A N 1
ATOM 1356 C CA . ILE A 1 167 ? 4.360 1.495 4.323 1.00 85.56 167 ILE A CA 1
ATOM 1357 C C . ILE A 1 167 ? 5.609 1.720 5.186 1.00 85.56 167 ILE A C 1
ATOM 1359 O O . ILE A 1 167 ? 5.834 2.809 5.716 1.00 85.56 167 ILE A O 1
ATOM 1363 N N . ILE A 1 168 ? 6.478 0.716 5.303 1.00 89.00 168 ILE A N 1
ATOM 1364 C CA . ILE A 1 168 ? 7.695 0.813 6.125 1.00 89.00 168 ILE A CA 1
ATOM 1365 C C . ILE A 1 168 ? 8.733 1.760 5.501 1.00 89.00 168 ILE A C 1
ATOM 1367 O O . ILE A 1 168 ? 9.475 2.449 6.214 1.00 89.00 168 ILE A O 1
ATOM 1371 N N . ARG A 1 169 ? 8.822 1.819 4.169 1.00 82.88 169 ARG A N 1
ATOM 1372 C CA . ARG A 1 169 ? 9.794 2.660 3.453 1.00 82.88 169 ARG A CA 1
ATOM 1373 C C . ARG A 1 169 ? 9.350 4.106 3.305 1.00 82.88 169 ARG A C 1
ATOM 1375 O O . ARG A 1 169 ? 10.234 4.968 3.314 1.00 82.88 169 ARG A O 1
ATOM 1382 N N . ALA A 1 170 ? 8.042 4.376 3.219 1.00 70.81 170 ALA A N 1
ATOM 1383 C CA . ALA A 1 170 ? 7.462 5.716 3.070 1.00 70.81 170 ALA A CA 1
ATOM 1384 C C . ALA A 1 170 ? 8.087 6.710 4.059 1.00 70.81 170 ALA A C 1
ATOM 1386 O O . ALA A 1 170 ? 8.408 7.830 3.674 1.00 70.81 170 ALA A O 1
ATOM 1387 N N . GLY A 1 171 ? 8.402 6.211 5.261 1.00 60.88 171 GLY A N 1
ATOM 1388 C CA . GLY A 1 171 ? 9.447 6.629 6.199 1.00 60.88 171 GLY A CA 1
ATOM 1389 C C . GLY A 1 171 ? 10.487 7.663 5.750 1.00 60.88 171 GLY A C 1
ATOM 1390 O O . GLY A 1 171 ? 10.547 8.733 6.343 1.00 60.88 171 GLY A O 1
ATOM 1391 N N . GLY A 1 172 ? 11.328 7.332 4.763 1.00 59.56 172 GLY A N 1
ATOM 1392 C CA . GLY A 1 172 ? 12.643 7.982 4.595 1.00 59.56 172 GLY A CA 1
ATOM 1393 C C . GLY A 1 172 ? 12.764 9.035 3.495 1.00 59.56 172 GLY A C 1
ATOM 1394 O O . GLY A 1 172 ? 13.663 9.860 3.540 1.00 59.56 172 GLY A O 1
ATOM 1395 N N . LYS A 1 173 ? 11.864 9.054 2.506 1.00 56.25 173 LYS A N 1
ATOM 1396 C CA . LYS A 1 173 ? 12.088 9.859 1.289 1.00 56.25 173 LYS A CA 1
ATOM 1397 C C . LYS A 1 173 ? 11.902 11.371 1.446 1.00 56.25 173 LYS A C 1
ATOM 1399 O O . LYS A 1 173 ? 12.253 12.093 0.518 1.00 56.25 173 LYS A O 1
ATOM 1404 N N . LEU A 1 174 ? 11.310 11.838 2.546 1.00 53.34 174 LEU A N 1
ATOM 1405 C CA . LEU A 1 174 ? 11.149 13.277 2.776 1.00 53.34 174 LEU A CA 1
ATOM 1406 C C . LEU A 1 174 ? 12.392 13.912 3.416 1.00 53.34 174 LEU A C 1
ATOM 1408 O O . LEU A 1 174 ? 12.578 15.106 3.252 1.00 53.34 174 LEU A O 1
ATOM 1412 N N . GLU A 1 175 ? 13.234 13.127 4.093 1.00 52.12 175 GLU A N 1
ATOM 1413 C CA . GLU A 1 175 ? 14.454 13.627 4.746 1.00 52.12 175 GLU A CA 1
ATOM 1414 C C . GLU A 1 175 ? 15.661 13.607 3.792 1.00 52.12 175 GLU A C 1
ATOM 1416 O O . GLU A 1 175 ? 16.482 14.514 3.821 1.00 52.12 175 GLU A O 1
ATOM 1421 N N . ASP A 1 176 ? 15.729 12.648 2.860 1.00 51.91 176 ASP A N 1
ATOM 1422 C CA . ASP A 1 176 ? 16.898 12.487 1.975 1.00 51.91 176 ASP A CA 1
ATOM 1423 C C . ASP A 1 176 ? 16.967 13.479 0.798 1.00 51.91 176 ASP A C 1
ATOM 1425 O O . ASP A 1 176 ? 17.949 13.494 0.054 1.00 51.91 176 ASP A O 1
ATOM 1429 N N . LYS A 1 177 ? 15.936 14.306 0.571 1.00 51.06 177 LYS A N 1
ATOM 1430 C CA . LYS A 1 177 ? 15.945 15.254 -0.558 1.00 51.06 177 LYS A CA 1
ATOM 1431 C C . LYS A 1 177 ? 16.782 16.507 -0.320 1.00 51.06 177 LYS A C 1
ATOM 1433 O O . LYS A 1 177 ? 17.194 17.109 -1.308 1.00 51.06 177 LYS A O 1
ATOM 1438 N N . ASP A 1 178 ? 17.100 16.826 0.930 1.00 52.47 178 ASP A N 1
ATOM 1439 C CA . ASP A 1 178 ? 17.946 17.979 1.256 1.00 52.47 178 ASP A CA 1
ATOM 1440 C C . ASP A 1 178 ? 19.440 17.609 1.374 1.00 52.47 178 ASP A C 1
ATOM 1442 O O . ASP A 1 178 ? 20.281 18.497 1.461 1.00 52.47 178 ASP A O 1
ATOM 1446 N N . GLY A 1 179 ? 19.795 16.315 1.301 1.00 50.59 179 GLY A N 1
ATOM 1447 C CA . GLY A 1 179 ? 21.185 15.823 1.387 1.00 50.59 179 GLY A CA 1
ATOM 1448 C C . GLY A 1 179 ? 21.764 15.224 0.096 1.00 50.59 179 GLY A C 1
ATOM 1449 O O . GLY A 1 179 ? 22.906 14.771 0.076 1.00 50.59 179 GLY A O 1
ATOM 1450 N N . ALA A 1 180 ? 21.004 15.198 -1.003 1.00 48.91 180 ALA A N 1
ATOM 1451 C CA . ALA A 1 180 ? 21.321 14.399 -2.194 1.00 48.91 180 ALA A CA 1
ATOM 1452 C C . ALA A 1 180 ? 22.503 14.894 -3.063 1.00 48.91 180 ALA A C 1
ATOM 1454 O O . ALA A 1 180 ? 22.664 14.403 -4.181 1.00 48.91 180 ALA A O 1
ATOM 1455 N N . MET A 1 181 ? 23.336 15.829 -2.590 1.00 51.81 181 MET A N 1
ATOM 1456 C CA . MET A 1 181 ? 24.543 16.254 -3.316 1.00 51.81 181 MET A CA 1
ATOM 1457 C C . MET A 1 181 ? 25.871 15.744 -2.746 1.00 51.81 181 MET A C 1
ATOM 1459 O O . MET A 1 181 ? 26.867 15.876 -3.452 1.00 51.81 181 MET A O 1
ATOM 1463 N N . GLU A 1 182 ? 25.923 15.120 -1.561 1.00 48.50 182 GLU A N 1
ATOM 1464 C CA . GLU A 1 182 ? 27.229 14.857 -0.917 1.00 48.50 182 GLU A CA 1
ATOM 1465 C C . GLU A 1 182 ? 27.627 13.373 -0.756 1.00 48.50 182 GLU A C 1
ATOM 1467 O O . GLU A 1 182 ? 28.816 13.071 -0.744 1.00 48.50 182 GLU A O 1
ATOM 1472 N N . ASP A 1 183 ? 26.695 12.411 -0.785 1.00 44.69 183 ASP A N 1
ATOM 1473 C CA . ASP A 1 183 ? 26.994 11.029 -0.342 1.00 44.69 183 ASP A CA 1
ATOM 1474 C C . ASP A 1 183 ? 26.911 9.926 -1.415 1.00 44.69 183 ASP A C 1
ATOM 1476 O O . ASP A 1 183 ? 26.628 8.760 -1.129 1.00 44.69 183 ASP A O 1
ATOM 1480 N N . ALA A 1 184 ? 27.238 10.229 -2.673 1.00 50.22 184 ALA A N 1
ATOM 1481 C CA . ALA A 1 184 ? 27.287 9.208 -3.730 1.00 50.22 184 ALA A CA 1
ATOM 1482 C C . ALA A 1 184 ? 28.430 8.169 -3.577 1.00 50.22 184 ALA A C 1
ATOM 1484 O O . ALA A 1 184 ? 28.532 7.260 -4.402 1.00 50.22 184 ALA A O 1
ATOM 1485 N N . ALA A 1 185 ? 29.286 8.261 -2.550 1.00 48.62 185 ALA A N 1
ATOM 1486 C CA . ALA A 1 185 ? 30.486 7.423 -2.436 1.00 48.62 185 ALA A CA 1
ATOM 1487 C C . ALA A 1 185 ? 30.638 6.620 -1.131 1.00 48.62 185 ALA A C 1
ATOM 1489 O O . ALA A 1 185 ? 31.512 5.754 -1.068 1.00 48.62 185 ALA A O 1
ATOM 1490 N N . VAL A 1 186 ? 29.812 6.830 -0.098 1.00 45.00 186 VAL A N 1
ATOM 1491 C CA . VAL A 1 186 ? 30.055 6.206 1.216 1.00 45.00 186 VAL A CA 1
ATOM 1492 C C . VAL A 1 186 ? 29.063 5.071 1.500 1.00 45.00 186 VAL A C 1
ATOM 1494 O O . VAL A 1 186 ? 28.008 5.242 2.093 1.00 45.00 186 VAL A O 1
ATOM 1497 N N . ASN A 1 187 ? 29.464 3.867 1.085 1.00 46.25 187 ASN A N 1
ATOM 1498 C CA . ASN A 1 187 ? 29.082 2.560 1.638 1.00 46.25 187 ASN A CA 1
ATOM 1499 C C . ASN A 1 187 ? 27.582 2.221 1.800 1.00 46.25 187 ASN A C 1
ATOM 1501 O O . ASN A 1 187 ? 26.952 2.415 2.840 1.00 46.25 187 ASN A O 1
ATOM 1505 N N . SER A 1 188 ? 27.087 1.448 0.829 1.00 51.41 188 SER A N 1
ATOM 1506 C CA . SER A 1 188 ? 25.797 0.735 0.782 1.00 51.41 188 SER A CA 1
ATOM 1507 C C . SER A 1 188 ? 25.542 -0.311 1.891 1.00 51.41 188 SER A C 1
ATOM 1509 O O . SER A 1 188 ? 24.586 -1.083 1.809 1.00 51.41 188 SER A O 1
ATOM 1511 N N . GLN A 1 189 ? 26.349 -0.349 2.955 1.00 54.75 189 GLN A N 1
ATOM 1512 C CA . GLN A 1 189 ? 26.190 -1.279 4.081 1.00 54.75 189 GLN A CA 1
ATOM 1513 C C . GLN A 1 189 ? 25.357 -0.714 5.249 1.00 54.75 189 GLN A C 1
ATOM 1515 O O . GLN A 1 189 ? 24.913 -1.486 6.099 1.00 54.75 189 GLN A O 1
ATOM 1520 N N . GLY A 1 190 ? 25.065 0.593 5.276 1.00 53.78 190 GLY A N 1
ATOM 1521 C CA . GLY A 1 190 ? 24.325 1.241 6.374 1.00 53.78 190 GLY A CA 1
ATOM 1522 C C . GLY A 1 190 ? 22.791 1.110 6.337 1.00 53.78 190 GLY A C 1
ATOM 1523 O O . GLY A 1 190 ? 22.130 1.261 7.365 1.00 53.78 190 GLY A O 1
ATOM 1524 N N . GLY A 1 191 ? 22.192 0.771 5.189 1.00 59.00 191 GLY A N 1
ATOM 1525 C CA . GLY A 1 191 ? 20.728 0.818 5.001 1.00 59.00 191 GLY A CA 1
ATOM 1526 C C . GLY A 1 191 ? 19.916 -0.225 5.788 1.00 59.00 191 GLY A C 1
ATOM 1527 O O . GLY A 1 191 ? 18.692 -0.121 5.897 1.00 59.00 191 GLY A O 1
ATOM 1528 N N . GLY A 1 192 ? 20.571 -1.239 6.360 1.00 70.62 192 GLY A N 1
ATOM 1529 C CA . GLY A 1 192 ? 19.895 -2.335 7.057 1.00 70.62 192 GLY A CA 1
ATOM 1530 C C . GLY A 1 192 ? 19.335 -1.961 8.434 1.00 70.62 192 GLY A C 1
ATOM 1531 O O . GLY A 1 192 ? 18.284 -2.475 8.823 1.00 70.62 192 GLY A O 1
ATOM 1532 N N . ALA A 1 193 ? 20.005 -1.072 9.172 1.00 76.62 193 ALA A N 1
ATOM 1533 C CA . ALA A 1 193 ? 19.635 -0.753 10.554 1.00 76.62 193 ALA A CA 1
ATOM 1534 C C . ALA A 1 193 ? 18.306 0.019 10.633 1.00 76.62 193 ALA A C 1
ATOM 1536 O O . ALA A 1 193 ? 17.406 -0.372 11.381 1.00 76.62 193 ALA A O 1
ATOM 1537 N N . GLY A 1 194 ? 18.135 1.040 9.786 1.00 82.81 194 GLY A N 1
ATOM 1538 C CA . GLY A 1 194 ? 16.901 1.829 9.728 1.00 82.81 194 GLY A CA 1
ATOM 1539 C C . GLY A 1 194 ? 15.681 0.991 9.340 1.00 82.81 194 GLY A C 1
ATOM 1540 O O . GLY A 1 194 ? 14.615 1.118 9.941 1.00 82.81 194 GLY A O 1
ATOM 1541 N N . LEU A 1 195 ? 15.837 0.059 8.393 1.00 84.25 195 LEU A N 1
ATOM 1542 C CA . LEU A 1 195 ? 14.740 -0.818 7.984 1.00 84.25 195 LEU A CA 1
ATOM 1543 C C . LEU A 1 195 ? 14.314 -1.773 9.109 1.00 84.25 195 LEU A C 1
ATOM 1545 O O . LEU A 1 195 ? 13.119 -1.991 9.302 1.00 84.25 195 LEU A O 1
ATOM 1549 N N . ARG A 1 196 ? 15.267 -2.324 9.874 1.00 88.50 196 ARG A N 1
ATOM 1550 C CA . ARG A 1 196 ? 14.964 -3.194 11.026 1.00 88.50 196 ARG A CA 1
ATOM 1551 C C . ARG A 1 196 ? 14.188 -2.446 12.105 1.00 88.50 196 ARG A C 1
ATOM 1553 O O . ARG A 1 196 ? 13.185 -2.967 12.584 1.00 88.50 196 ARG A O 1
ATOM 1560 N N . PHE A 1 197 ? 14.600 -1.222 12.432 1.00 88.19 197 PHE A N 1
ATOM 1561 C CA . PHE A 1 197 ? 13.891 -0.398 13.410 1.00 88.19 197 PHE A CA 1
ATOM 1562 C C . PHE A 1 197 ? 12.456 -0.094 12.965 1.00 88.19 197 PHE A C 1
ATOM 1564 O O . PHE A 1 197 ? 11.520 -0.262 13.739 1.00 88.19 197 PHE A O 1
ATOM 1571 N N . ARG A 1 198 ? 12.238 0.261 11.694 1.00 89.31 198 ARG A N 1
ATOM 1572 C CA . ARG A 1 198 ? 10.880 0.530 11.190 1.00 89.31 198 ARG A CA 1
ATOM 1573 C C . ARG A 1 198 ? 9.991 -0.715 11.170 1.00 89.31 198 ARG A C 1
ATOM 1575 O O . ARG A 1 198 ? 8.807 -0.611 11.477 1.00 89.31 198 ARG A O 1
ATOM 1582 N N . LYS A 1 199 ? 10.554 -1.894 10.873 1.00 92.44 199 LYS A N 1
ATOM 1583 C CA . LYS A 1 199 ? 9.847 -3.178 11.036 1.00 92.44 199 LYS A CA 1
ATOM 1584 C C . LYS A 1 199 ? 9.455 -3.415 12.492 1.00 92.44 199 LYS A C 1
ATOM 1586 O O . LYS A 1 199 ? 8.334 -3.834 12.751 1.00 92.44 199 LYS A O 1
ATOM 1591 N N . PHE A 1 200 ? 10.350 -3.126 13.434 1.00 92.12 200 PHE A N 1
ATOM 1592 C CA . PHE A 1 200 ? 10.050 -3.225 14.860 1.00 92.12 200 PHE A CA 1
ATOM 1593 C C . PHE A 1 200 ? 8.914 -2.276 15.268 1.00 92.12 200 PHE A C 1
ATOM 1595 O O . PHE A 1 200 ? 7.943 -2.729 15.867 1.00 92.12 200 PHE A O 1
ATOM 1602 N N . VAL A 1 201 ? 8.973 -1.001 14.864 1.00 91.38 201 VAL A N 1
ATOM 1603 C CA . VAL A 1 201 ? 7.904 -0.021 15.127 1.00 91.38 201 VAL A CA 1
ATOM 1604 C C . VAL A 1 201 ? 6.569 -0.493 14.553 1.00 91.38 201 VAL A C 1
ATOM 1606 O O . VAL A 1 201 ? 5.572 -0.437 15.260 1.00 91.38 201 VAL A O 1
ATOM 1609 N N . TYR A 1 202 ? 6.544 -1.031 13.329 1.00 94.19 202 TYR A N 1
ATOM 1610 C CA . TYR A 1 202 ? 5.329 -1.597 12.730 1.00 94.19 202 TYR A CA 1
ATOM 1611 C C . TYR A 1 202 ? 4.682 -2.664 13.625 1.00 94.19 202 TYR A C 1
ATOM 1613 O O . TYR A 1 202 ? 3.483 -2.609 13.887 1.00 94.19 202 TYR A O 1
ATOM 1621 N N . TRP A 1 203 ? 5.474 -3.615 14.128 1.00 93.94 203 TRP A N 1
ATOM 1622 C CA . TRP A 1 203 ? 4.981 -4.702 14.978 1.00 93.94 203 TRP A CA 1
ATOM 1623 C C . TRP A 1 203 ? 4.537 -4.230 16.361 1.00 93.94 203 TRP A C 1
ATOM 1625 O O . TRP A 1 203 ? 3.499 -4.666 16.853 1.00 93.94 203 TRP A O 1
ATOM 1635 N N . VAL A 1 204 ? 5.288 -3.320 16.980 1.00 92.38 204 VAL A N 1
ATOM 1636 C CA . VAL A 1 204 ? 4.903 -2.721 18.265 1.00 92.38 204 VAL A CA 1
ATOM 1637 C C . VAL A 1 204 ? 3.598 -1.942 18.106 1.00 92.38 204 VAL A C 1
ATOM 1639 O O . VAL A 1 204 ? 2.658 -2.139 18.875 1.00 92.38 204 VAL A O 1
ATOM 1642 N N . SER A 1 205 ? 3.498 -1.116 17.068 1.00 93.19 205 SER A N 1
ATOM 1643 C CA . SER A 1 205 ? 2.285 -0.374 16.746 1.00 93.19 205 SER A CA 1
ATOM 1644 C C . SER A 1 205 ? 1.100 -1.287 16.457 1.00 93.19 205 SER A C 1
ATOM 1646 O O . SER A 1 205 ? 0.019 -1.029 16.969 1.00 93.19 205 SER A O 1
ATOM 1648 N N . TRP A 1 206 ? 1.289 -2.381 15.719 1.00 92.81 206 TRP A N 1
ATOM 1649 C CA . TRP A 1 206 ? 0.229 -3.358 15.458 1.00 92.81 206 TRP A CA 1
ATOM 1650 C C . TRP A 1 206 ? -0.411 -3.899 16.749 1.00 92.81 206 TRP A C 1
ATOM 1652 O O . TRP A 1 206 ? -1.632 -4.054 16.817 1.00 92.81 206 TRP A O 1
ATOM 1662 N N . ILE A 1 207 ? 0.396 -4.137 17.788 1.00 86.56 207 ILE A N 1
ATOM 1663 C CA . ILE A 1 207 ? -0.084 -4.635 19.084 1.00 86.56 207 ILE A CA 1
ATOM 1664 C C . ILE A 1 207 ? -0.769 -3.514 19.876 1.00 86.56 207 ILE A C 1
ATOM 1666 O O . ILE A 1 207 ? -1.917 -3.665 20.304 1.00 86.56 207 ILE A O 1
ATOM 1670 N N . PHE A 1 208 ? -0.070 -2.396 20.084 1.00 88.69 208 PHE A N 1
ATOM 1671 C CA . PHE A 1 208 ? -0.445 -1.405 21.099 1.00 88.69 208 PHE A CA 1
ATOM 1672 C C . PHE A 1 208 ? -1.241 -0.208 20.574 1.00 88.69 208 PHE A C 1
ATOM 1674 O O . PHE A 1 208 ? -1.988 0.404 21.337 1.00 88.69 208 PHE A O 1
ATOM 1681 N N . ALA A 1 209 ? -1.036 0.175 19.315 1.00 92.75 209 ALA A N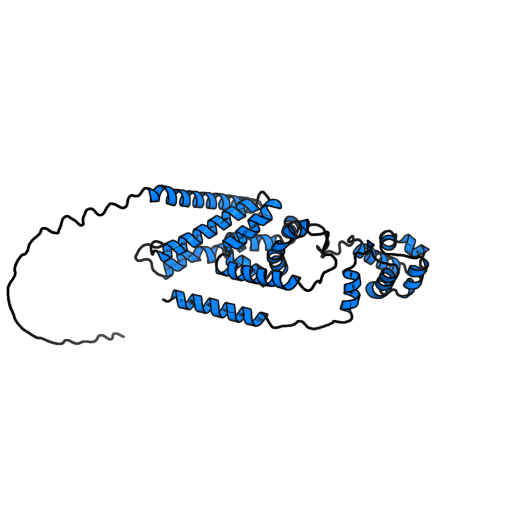 1
ATOM 1682 C CA . ALA A 1 209 ? -1.499 1.453 18.779 1.00 92.75 209 ALA A CA 1
ATOM 1683 C C . ALA A 1 209 ? -1.661 1.423 17.241 1.00 92.75 209 ALA A C 1
ATOM 1685 O O . ALA A 1 209 ? -1.024 2.218 16.537 1.00 92.75 209 ALA A O 1
ATOM 1686 N N . PRO A 1 210 ? -2.469 0.500 16.691 1.00 94.31 210 PRO A N 1
ATOM 1687 C CA . PRO A 1 210 ? -2.594 0.317 15.245 1.00 94.31 210 PRO A CA 1
ATOM 1688 C C . PRO A 1 210 ? -3.227 1.548 14.586 1.00 94.31 210 PRO A C 1
ATOM 1690 O O . PRO A 1 210 ? -2.755 2.007 13.549 1.00 94.31 210 PRO A O 1
ATOM 1693 N N . ASP A 1 211 ? -4.232 2.142 15.234 1.00 93.38 211 ASP A N 1
ATOM 1694 C CA . ASP A 1 211 ? -4.926 3.332 14.745 1.00 93.38 211 ASP A CA 1
ATOM 1695 C C . ASP A 1 211 ? -3.999 4.551 14.726 1.00 93.38 211 ASP A C 1
ATOM 1697 O O . ASP A 1 211 ? -3.920 5.248 13.720 1.00 93.38 211 ASP A O 1
ATOM 1701 N N . LEU A 1 212 ? -3.198 4.770 15.777 1.00 93.56 212 LEU A N 1
ATOM 1702 C CA . LEU A 1 212 ? -2.207 5.857 15.789 1.00 93.56 212 LEU A CA 1
ATOM 1703 C C . LEU A 1 212 ? -1.134 5.678 14.707 1.00 93.56 212 LEU A C 1
ATOM 1705 O O . LEU A 1 212 ? -0.651 6.659 14.143 1.00 93.56 212 LEU A O 1
ATOM 1709 N N . TYR A 1 213 ? -0.765 4.438 14.390 1.00 94.19 213 TYR A N 1
ATOM 1710 C CA . TYR A 1 213 ? 0.189 4.155 13.321 1.00 94.19 213 TYR A CA 1
ATOM 1711 C C . TYR A 1 213 ? -0.385 4.459 11.935 1.00 94.19 213 TYR A C 1
ATOM 1713 O O . TYR A 1 213 ? 0.283 5.085 11.109 1.00 94.19 213 TYR A O 1
ATOM 1721 N N . LEU A 1 214 ? -1.638 4.077 11.685 1.00 93.31 214 LEU A N 1
ATOM 1722 C CA . LEU A 1 214 ? -2.331 4.422 10.443 1.00 93.31 214 LEU A CA 1
ATOM 1723 C C . LEU A 1 214 ? -2.650 5.921 10.353 1.00 93.31 214 LEU A C 1
ATOM 1725 O O . LEU A 1 214 ? -2.559 6.495 9.266 1.00 93.31 214 LEU A O 1
ATOM 1729 N N . ALA A 1 215 ? -2.928 6.583 11.480 1.00 92.19 215 ALA A N 1
ATOM 1730 C CA . ALA A 1 215 ? -3.035 8.036 11.573 1.00 92.19 215 ALA A CA 1
ATOM 1731 C C . ALA A 1 215 ? -1.717 8.705 11.162 1.00 92.19 215 ALA A C 1
ATOM 1733 O O . ALA A 1 215 ? -1.714 9.568 10.289 1.00 92.19 215 ALA A O 1
ATOM 1734 N N . TYR A 1 216 ? -0.583 8.261 11.714 1.00 91.88 216 TYR A N 1
ATOM 1735 C CA . TYR A 1 216 ? 0.741 8.767 11.344 1.00 91.88 216 TYR A CA 1
ATOM 1736 C C . TYR A 1 216 ? 1.003 8.652 9.835 1.00 91.88 216 TYR A C 1
ATOM 1738 O O . TYR A 1 216 ? 1.425 9.621 9.202 1.00 91.88 216 TYR A O 1
ATOM 1746 N N . HIS A 1 217 ? 0.702 7.502 9.227 1.00 89.38 217 HIS A N 1
ATOM 1747 C CA . HIS A 1 217 ? 0.851 7.333 7.777 1.00 89.38 217 HIS A CA 1
ATOM 1748 C C . HIS A 1 217 ? -0.115 8.199 6.971 1.00 89.38 217 HIS A C 1
ATOM 1750 O O . HIS A 1 217 ? 0.295 8.803 5.980 1.00 89.38 217 HIS A O 1
ATOM 1756 N N . SER A 1 218 ? -1.362 8.332 7.420 1.00 89.44 218 SER A N 1
ATOM 1757 C CA . SER A 1 218 ? -2.349 9.211 6.784 1.00 89.44 218 SER A CA 1
ATOM 1758 C C . SER A 1 218 ? -1.888 10.670 6.814 1.00 89.44 218 SER A C 1
ATOM 1760 O O . SER A 1 218 ? -1.900 11.334 5.780 1.00 89.44 218 SER A O 1
ATOM 1762 N N . ALA A 1 219 ? -1.367 11.148 7.951 1.00 87.19 219 ALA A N 1
ATOM 1763 C CA . ALA A 1 219 ? -0.826 12.501 8.093 1.00 87.19 219 ALA A CA 1
ATOM 1764 C C . ALA A 1 219 ? 0.299 12.788 7.091 1.00 87.19 219 ALA A C 1
ATOM 1766 O O . ALA A 1 219 ? 0.349 13.857 6.485 1.00 87.19 219 ALA A O 1
ATOM 1767 N N . ARG A 1 220 ? 1.184 11.815 6.863 1.00 82.62 220 ARG A N 1
ATOM 1768 C CA . ARG A 1 220 ? 2.273 11.946 5.885 1.00 82.62 220 ARG A CA 1
ATOM 1769 C C . ARG A 1 220 ? 1.778 12.013 4.446 1.00 82.62 220 ARG A C 1
ATOM 1771 O O . ARG A 1 220 ? 2.397 12.668 3.611 1.00 82.62 220 ARG A O 1
ATOM 1778 N N . LEU A 1 221 ? 0.683 11.322 4.150 1.00 80.69 221 LEU A N 1
ATOM 1779 C CA . LEU A 1 221 ? 0.085 11.288 2.821 1.00 80.69 221 LEU A CA 1
ATOM 1780 C C . LEU A 1 221 ? -0.836 12.488 2.550 1.00 80.69 221 LEU A C 1
ATOM 1782 O O . LEU A 1 221 ? -1.238 12.677 1.401 1.00 80.69 221 LEU A O 1
ATOM 1786 N N . CYS A 1 222 ? -1.108 13.349 3.540 1.00 82.62 222 CYS A N 1
ATOM 1787 C CA . CYS A 1 222 ? -1.899 14.573 3.361 1.00 82.62 222 CYS A CA 1
ATOM 1788 C C . CYS A 1 222 ? -1.369 15.481 2.244 1.00 82.62 222 CYS A C 1
ATOM 1790 O O . CYS A 1 222 ? -2.166 16.055 1.508 1.00 82.62 222 CYS A O 1
ATOM 1792 N N . ALA A 1 223 ? -0.048 15.568 2.055 1.00 72.88 223 ALA A N 1
ATOM 1793 C CA . ALA A 1 223 ? 0.540 16.366 0.975 1.00 72.88 223 ALA A CA 1
ATOM 1794 C C . ALA A 1 223 ? 0.269 15.788 -0.430 1.00 72.88 223 ALA A C 1
ATOM 1796 O O . ALA A 1 223 ? 0.288 16.519 -1.416 1.00 72.88 223 ALA A O 1
ATOM 1797 N N . VAL A 1 224 ? 0.026 14.477 -0.531 1.00 72.88 224 VAL A N 1
ATOM 1798 C CA . VAL A 1 224 ? -0.242 13.779 -1.801 1.00 72.88 224 VAL A CA 1
ATOM 1799 C C . VAL A 1 224 ? -1.741 13.746 -2.101 1.00 72.88 224 VAL A C 1
ATOM 1801 O O . VAL A 1 224 ? -2.148 13.815 -3.259 1.00 72.88 224 VAL A O 1
ATOM 1804 N N . ASN A 1 225 ? -2.572 13.642 -1.064 1.00 76.88 225 ASN A N 1
ATOM 1805 C CA . ASN A 1 225 ? -4.021 13.564 -1.184 1.00 76.88 225 ASN A CA 1
ATOM 1806 C C . ASN A 1 225 ? -4.687 14.378 -0.066 1.00 76.88 225 ASN A C 1
ATOM 1808 O O . ASN A 1 225 ? -5.100 13.846 0.965 1.00 76.88 225 ASN A O 1
ATOM 1812 N N . TYR A 1 226 ? -4.784 15.686 -0.306 1.00 78.69 226 TYR A N 1
ATOM 1813 C CA . TYR A 1 226 ? -5.274 16.686 0.646 1.00 78.69 226 TYR A CA 1
ATOM 1814 C C . TYR A 1 226 ? -6.766 16.561 0.977 1.00 78.69 226 TYR A C 1
ATOM 1816 O O . TYR A 1 226 ? -7.225 17.179 1.930 1.00 78.69 226 TYR A O 1
ATOM 1824 N N . PHE A 1 227 ? -7.534 15.792 0.203 1.00 79.38 227 PHE A N 1
ATOM 1825 C CA . PHE A 1 227 ? -8.961 15.611 0.451 1.00 79.38 227 PHE A CA 1
ATOM 1826 C C . PHE A 1 227 ? -9.227 14.389 1.333 1.00 79.38 227 PHE A C 1
ATOM 1828 O O . PHE A 1 227 ? -9.829 14.506 2.396 1.00 79.38 227 PHE A O 1
ATOM 1835 N N . LEU A 1 228 ? -8.751 13.210 0.921 1.00 80.69 228 LEU A N 1
ATOM 1836 C CA . LEU A 1 228 ? -9.082 11.963 1.611 1.00 80.69 228 LEU A CA 1
ATOM 1837 C C . LEU A 1 228 ? -8.222 11.743 2.862 1.00 80.69 228 LEU A C 1
ATOM 1839 O O . LEU A 1 228 ? -8.733 11.299 3.885 1.00 80.69 228 LEU A O 1
ATOM 1843 N N . MET A 1 229 ? -6.922 12.046 2.807 1.00 86.25 229 MET A N 1
ATOM 1844 C CA . MET A 1 229 ? -6.002 11.687 3.895 1.00 86.25 229 MET A CA 1
ATOM 1845 C C . MET A 1 229 ? -6.255 12.448 5.204 1.00 86.25 229 MET A C 1
ATOM 1847 O O . MET A 1 229 ? -6.169 11.809 6.250 1.00 86.25 229 MET A O 1
ATOM 1851 N N . PRO A 1 230 ? -6.642 13.742 5.211 1.00 84.81 230 PRO A N 1
ATOM 1852 C CA . PRO A 1 230 ? -7.054 14.404 6.450 1.00 84.81 230 PRO A CA 1
ATOM 1853 C C . PRO A 1 230 ? -8.294 13.773 7.092 1.00 84.81 230 PRO A C 1
ATOM 1855 O O . PRO A 1 230 ? -8.359 13.673 8.315 1.00 84.81 230 PRO A O 1
ATOM 1858 N N . LEU A 1 231 ? -9.253 13.295 6.290 1.00 82.38 231 LEU A N 1
ATOM 1859 C CA . LEU A 1 231 ? -10.429 12.587 6.810 1.00 82.38 231 LEU A CA 1
ATOM 1860 C C . LEU A 1 231 ? -10.027 11.257 7.456 1.00 82.38 231 LEU A C 1
ATOM 1862 O O . LEU A 1 231 ? -10.465 10.961 8.566 1.00 82.38 231 LEU A O 1
ATOM 1866 N N . MET A 1 232 ? -9.144 10.499 6.799 1.00 87.06 232 MET A N 1
ATOM 1867 C CA . MET A 1 232 ? -8.580 9.260 7.350 1.00 87.06 232 MET A CA 1
ATOM 1868 C C . MET A 1 232 ? -7.802 9.522 8.643 1.00 87.06 232 MET A C 1
ATOM 1870 O O . MET A 1 232 ? -7.962 8.795 9.618 1.00 87.06 232 MET A O 1
ATOM 1874 N N . LEU A 1 233 ? -7.001 10.591 8.682 1.00 88.69 233 LEU A N 1
ATOM 1875 C CA . LEU A 1 233 ? -6.255 11.012 9.866 1.00 88.69 233 LEU A CA 1
ATOM 1876 C C . LEU A 1 233 ? -7.186 11.288 11.053 1.00 88.69 233 LEU A C 1
ATOM 1878 O O . LEU A 1 233 ? -6.982 10.729 12.129 1.00 88.69 233 LEU A O 1
ATOM 1882 N N . ILE A 1 234 ? -8.211 12.124 10.859 1.00 84.88 234 ILE A N 1
ATOM 1883 C CA . ILE A 1 234 ? -9.190 12.453 11.907 1.00 84.88 234 ILE A CA 1
ATOM 1884 C C . ILE A 1 234 ? -9.898 11.188 12.387 1.00 84.88 234 ILE A C 1
ATOM 1886 O O . ILE A 1 234 ? -10.067 10.991 13.591 1.00 84.88 234 ILE A O 1
ATOM 1890 N N . HIS A 1 235 ? -10.285 10.323 11.453 1.00 87.00 235 HIS A N 1
ATOM 1891 C CA . HIS A 1 235 ? -10.958 9.076 11.764 1.00 87.00 235 HIS A CA 1
ATOM 1892 C C . HIS A 1 235 ? -10.092 8.146 12.625 1.00 87.00 235 HIS A C 1
ATOM 1894 O O . HIS A 1 235 ? -10.530 7.739 13.699 1.00 87.00 235 HIS A O 1
ATOM 1900 N N . PHE A 1 236 ? -8.845 7.885 12.225 1.00 90.12 236 PHE A N 1
ATOM 1901 C CA . PHE A 1 236 ? -7.939 7.030 12.993 1.00 90.12 236 PHE A CA 1
ATOM 1902 C C . PHE A 1 236 ? -7.581 7.620 14.361 1.00 90.12 236 PHE A C 1
ATOM 1904 O O . PHE A 1 236 ? -7.506 6.885 15.343 1.00 90.12 236 PHE A O 1
ATOM 1911 N N . ILE A 1 237 ? -7.416 8.944 14.472 1.00 87.25 237 ILE A N 1
ATOM 1912 C CA . ILE A 1 237 ? -7.228 9.602 15.777 1.00 87.25 237 ILE A CA 1
ATOM 1913 C C . ILE A 1 237 ? -8.462 9.394 16.660 1.00 87.25 237 ILE A C 1
ATOM 1915 O O . ILE A 1 237 ? -8.332 9.033 17.826 1.00 87.25 237 ILE A O 1
ATOM 1919 N N . THR A 1 238 ? -9.659 9.581 16.105 1.00 84.00 238 THR A N 1
ATOM 1920 C CA . THR A 1 238 ? -10.922 9.401 16.833 1.00 84.00 238 THR A CA 1
ATOM 1921 C C . THR A 1 238 ? -11.087 7.956 17.307 1.00 84.00 238 THR A C 1
ATOM 1923 O O . THR A 1 238 ? -11.454 7.718 18.458 1.00 84.00 238 THR A O 1
ATOM 1926 N N . GLN A 1 239 ? -10.757 6.987 16.453 1.00 86.12 239 GLN A N 1
ATOM 1927 C CA . GLN A 1 239 ? -10.787 5.566 16.787 1.00 86.12 239 GLN A CA 1
ATOM 1928 C C . GLN A 1 239 ? -9.785 5.215 17.893 1.00 86.12 239 GLN A C 1
ATOM 1930 O O . GLN A 1 239 ? -10.167 4.569 18.869 1.00 86.12 239 GLN A O 1
ATOM 1935 N N . ALA A 1 240 ? -8.552 5.725 17.805 1.00 88.06 240 ALA A N 1
ATOM 1936 C CA . ALA A 1 240 ? -7.550 5.566 18.854 1.00 88.06 240 ALA A CA 1
ATOM 1937 C C . ALA A 1 240 ? -8.040 6.149 20.191 1.00 88.06 240 ALA A C 1
ATOM 1939 O O . ALA A 1 240 ? -7.978 5.482 21.223 1.00 88.06 240 ALA A O 1
ATOM 1940 N N . CYS A 1 241 ? -8.577 7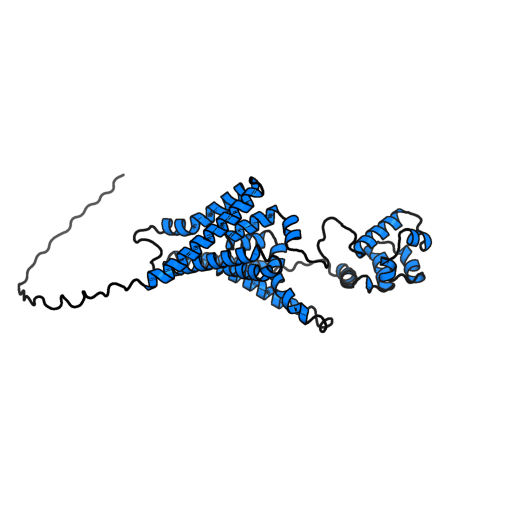.375 20.185 1.00 85.38 241 CYS A N 1
ATOM 1941 C CA . CYS A 1 241 ? -9.134 8.011 21.380 1.00 85.38 241 CYS A CA 1
ATOM 1942 C C . CYS A 1 241 ? -10.255 7.175 22.006 1.00 85.38 241 CYS A C 1
ATOM 1944 O O . CYS A 1 241 ? -10.254 6.982 23.222 1.00 85.38 241 CYS A O 1
ATOM 1946 N N . ASN A 1 242 ? -11.168 6.640 21.193 1.00 82.62 242 ASN A N 1
ATOM 1947 C CA . ASN A 1 242 ? -12.243 5.772 21.666 1.00 82.62 242 ASN A CA 1
ATOM 1948 C C . ASN A 1 242 ? -11.713 4.480 22.295 1.00 82.62 242 ASN A C 1
ATOM 1950 O O . ASN A 1 242 ? -12.180 4.092 23.366 1.00 82.62 242 ASN A O 1
ATOM 1954 N N . GLU A 1 243 ? -10.733 3.824 21.667 1.00 85.12 243 GLU A N 1
ATOM 1955 C CA . GLU A 1 243 ? -10.125 2.607 22.209 1.00 85.12 243 GLU A CA 1
ATOM 1956 C C . GLU A 1 243 ? -9.461 2.879 23.567 1.00 85.12 243 GLU A C 1
ATOM 1958 O O . GLU A 1 243 ? -9.729 2.177 24.545 1.00 85.12 243 GLU A O 1
ATOM 1963 N N . TYR A 1 244 ? -8.653 3.938 23.672 1.00 86.00 244 TYR A N 1
ATOM 1964 C CA . TYR A 1 244 ? -7.996 4.290 24.932 1.00 86.00 244 TYR A CA 1
ATOM 1965 C C . TYR A 1 244 ? -8.987 4.743 26.005 1.00 86.00 244 TYR A C 1
ATOM 1967 O O . TYR A 1 244 ? -8.830 4.374 27.170 1.00 86.00 244 TYR A O 1
ATOM 1975 N N . PHE A 1 245 ? -10.036 5.481 25.637 1.00 83.88 245 PHE A N 1
ATOM 1976 C CA . PHE A 1 245 ? -11.105 5.866 26.558 1.00 83.88 245 PHE A CA 1
ATOM 1977 C C . PHE A 1 245 ? -11.869 4.646 27.088 1.00 83.88 245 PHE A C 1
ATOM 1979 O O . PHE A 1 245 ? -12.208 4.583 28.274 1.00 83.88 245 PHE A O 1
ATOM 1986 N N . LEU A 1 246 ? -12.105 3.649 26.235 1.00 83.38 246 LEU A N 1
ATOM 1987 C CA . LEU A 1 246 ? -12.729 2.391 26.623 1.00 83.38 246 LEU A CA 1
ATOM 1988 C C . LEU A 1 246 ? -11.832 1.609 27.587 1.00 83.38 246 LEU A C 1
ATOM 1990 O O . LEU A 1 246 ? -12.301 1.193 28.644 1.00 83.38 246 LEU A O 1
ATOM 1994 N N . ILE A 1 247 ? -10.537 1.469 27.281 1.00 83.12 247 ILE A N 1
ATOM 1995 C CA . ILE A 1 247 ? -9.552 0.830 28.171 1.00 83.12 247 ILE A CA 1
ATOM 1996 C C . ILE A 1 247 ? -9.496 1.555 29.522 1.00 83.12 247 ILE A C 1
ATOM 1998 O O . ILE A 1 247 ? -9.533 0.911 30.572 1.00 83.12 247 ILE A O 1
ATOM 2002 N N . TYR A 1 248 ? -9.469 2.887 29.508 1.00 85.75 248 TYR A N 1
ATOM 2003 C CA . TYR A 1 248 ? -9.505 3.719 30.708 1.00 85.75 248 TYR A CA 1
ATOM 2004 C C . TYR A 1 248 ? -10.782 3.486 31.532 1.00 85.75 248 TYR A C 1
ATOM 2006 O O . TYR A 1 248 ? -10.722 3.255 32.740 1.00 85.75 248 TYR A O 1
ATOM 2014 N N . SER A 1 249 ? -11.945 3.454 30.884 1.00 83.69 249 SER A N 1
ATOM 2015 C CA . SER A 1 249 ? -13.230 3.196 31.547 1.00 83.69 249 SER A CA 1
ATOM 2016 C C . SER A 1 249 ? -13.319 1.770 32.107 1.00 83.69 249 SER A C 1
ATOM 2018 O O . SER A 1 249 ? -13.913 1.546 33.164 1.00 83.69 249 SER A O 1
ATOM 2020 N N . ILE A 1 250 ? -12.704 0.790 31.435 1.00 83.06 250 ILE A N 1
ATOM 2021 C CA . ILE A 1 250 ? -12.581 -0.588 31.929 1.00 83.06 250 ILE A CA 1
ATOM 2022 C C . ILE A 1 250 ? -11.692 -0.621 33.172 1.00 83.06 250 ILE A C 1
ATOM 2024 O O . ILE A 1 250 ? -12.062 -1.244 34.168 1.00 83.06 250 ILE A O 1
ATOM 2028 N N . TYR A 1 251 ? -10.552 0.070 33.134 1.00 84.31 251 TYR A N 1
ATOM 2029 C CA . TYR A 1 251 ? -9.632 0.184 34.264 1.00 84.31 251 TYR A CA 1
ATOM 2030 C C . TYR A 1 251 ? -10.325 0.785 35.498 1.00 84.31 251 TYR A C 1
ATOM 2032 O O . TYR A 1 251 ? -10.195 0.254 36.602 1.00 84.31 251 TYR A O 1
ATOM 2040 N N . HIS A 1 252 ? -11.161 1.807 35.299 1.00 85.19 252 HIS A N 1
ATOM 2041 C CA . HIS A 1 252 ? -11.971 2.425 36.354 1.00 85.19 252 HIS A CA 1
ATOM 2042 C C . HIS A 1 252 ? -13.263 1.671 36.706 1.00 85.19 252 HIS A C 1
ATOM 2044 O O . HIS A 1 252 ? -14.002 2.114 37.583 1.00 85.19 252 HIS A O 1
ATOM 2050 N N . LYS A 1 253 ? -13.542 0.524 36.071 1.00 84.50 253 LYS A N 1
ATOM 2051 C CA . LYS A 1 253 ? -14.770 -0.275 36.254 1.00 84.50 253 LYS A CA 1
ATOM 2052 C C . LYS A 1 253 ? -16.073 0.497 35.980 1.00 84.50 253 LYS A C 1
ATOM 2054 O O . LYS A 1 253 ? -17.130 0.088 36.448 1.00 84.50 253 LYS A O 1
ATOM 2059 N N . THR A 1 254 ? -16.014 1.583 35.212 1.00 87.19 254 THR A N 1
ATOM 2060 C CA . THR A 1 254 ? -17.170 2.418 34.840 1.00 87.19 254 THR A CA 1
ATOM 2061 C C . THR A 1 254 ? -17.728 2.081 33.461 1.00 87.19 254 THR A C 1
ATOM 2063 O O . THR A 1 254 ? -18.831 2.508 33.137 1.00 87.19 254 THR A O 1
ATOM 2066 N N . ALA A 1 255 ? -16.990 1.314 32.650 1.00 85.31 255 ALA A N 1
ATOM 2067 C CA . ALA A 1 255 ? -17.372 1.004 31.270 1.00 85.31 255 ALA A CA 1
ATOM 2068 C C . ALA A 1 255 ? -18.679 0.208 31.139 1.00 85.31 255 ALA A C 1
ATOM 2070 O O . ALA A 1 255 ? -19.351 0.307 30.118 1.00 85.31 255 ALA A O 1
ATOM 2071 N N . PHE A 1 256 ? -19.032 -0.595 32.143 1.00 88.50 256 PHE A N 1
ATOM 2072 C CA . PHE A 1 256 ? -20.175 -1.497 32.067 1.00 88.50 256 PHE A CA 1
ATOM 2073 C C . PHE A 1 256 ? -21.074 -1.338 33.280 1.00 88.50 256 PHE A C 1
ATOM 2075 O O . PHE A 1 256 ? -20.588 -1.179 34.402 1.00 88.50 256 PHE A O 1
ATOM 2082 N N . THR A 1 257 ? -22.384 -1.444 33.063 1.00 86.19 257 THR A N 1
ATOM 2083 C CA . THR A 1 257 ? -23.351 -1.473 34.156 1.00 86.19 257 THR A CA 1
ATOM 2084 C C . THR A 1 257 ? -23.039 -2.642 35.098 1.00 86.19 257 THR A C 1
ATOM 2086 O O . THR A 1 257 ? -22.658 -3.737 34.645 1.00 86.19 257 THR A O 1
ATOM 2089 N N . PRO A 1 258 ? -23.144 -2.432 36.422 1.00 88.62 258 PRO A N 1
ATOM 2090 C CA . PRO A 1 258 ? -22.961 -3.506 37.386 1.00 88.62 258 PRO A CA 1
ATOM 2091 C C . PRO A 1 258 ? -23.959 -4.634 37.084 1.00 88.62 258 PRO A C 1
ATOM 2093 O O . PRO A 1 258 ? -25.124 -4.377 36.804 1.00 88.62 258 PRO A O 1
ATOM 2096 N N . GLY A 1 259 ? -23.482 -5.882 37.085 1.00 89.44 259 GLY A N 1
ATOM 2097 C CA . GLY A 1 259 ? -24.289 -7.065 36.748 1.00 89.44 259 GLY A CA 1
ATOM 2098 C C . GLY A 1 259 ? -24.148 -7.584 35.311 1.00 89.44 259 GLY A C 1
ATOM 2099 O O . GLY A 1 259 ? -24.542 -8.714 35.047 1.00 89.44 259 GLY A O 1
ATOM 2100 N N . THR A 1 260 ? -23.522 -6.836 34.398 1.00 90.31 260 THR A N 1
ATOM 2101 C CA . THR A 1 260 ? -23.233 -7.337 33.036 1.00 90.31 260 THR A CA 1
ATOM 2102 C C . THR A 1 260 ? -22.293 -8.540 33.053 1.00 90.31 260 THR A C 1
ATOM 2104 O O . THR A 1 260 ? -21.240 -8.517 33.706 1.00 90.31 260 THR A O 1
ATOM 2107 N N . SER A 1 261 ? -22.652 -9.583 32.304 1.00 90.81 261 SER A N 1
ATOM 2108 C CA . SER A 1 261 ? -21.845 -10.801 32.208 1.00 90.81 261 SER A CA 1
ATOM 2109 C C . SER A 1 261 ? -20.531 -10.541 31.462 1.00 90.81 261 SER A C 1
ATOM 2111 O O . SER A 1 261 ? -20.437 -9.668 30.600 1.00 90.81 261 SER A O 1
ATOM 2113 N N . THR A 1 262 ? -19.474 -11.300 31.764 1.00 78.62 262 THR A N 1
ATOM 2114 C CA . THR A 1 262 ? -18.161 -11.114 31.112 1.00 78.62 262 THR A CA 1
ATOM 2115 C C . THR A 1 262 ? -18.232 -11.346 29.603 1.00 78.62 262 THR A C 1
ATOM 2117 O O . THR A 1 262 ? -17.528 -10.682 28.848 1.00 78.62 262 THR A O 1
ATOM 2120 N N . LEU A 1 263 ? -19.097 -12.266 29.171 1.00 80.25 263 LEU A N 1
ATOM 2121 C CA . LEU A 1 263 ? -19.292 -12.611 27.767 1.00 80.25 263 LEU A CA 1
ATOM 2122 C C . LEU A 1 263 ? -19.995 -11.476 27.020 1.00 80.25 263 LEU A C 1
ATOM 2124 O O . LEU A 1 263 ? -19.548 -11.099 25.947 1.00 80.25 263 LEU A O 1
ATOM 2128 N N . GLU A 1 264 ? -21.006 -10.858 27.626 1.00 85.00 264 GLU A N 1
ATOM 2129 C CA . GLU A 1 264 ? -21.695 -9.687 27.075 1.00 85.00 264 GLU A CA 1
ATOM 2130 C C . GLU A 1 264 ? -20.776 -8.463 26.977 1.00 85.00 264 GLU A C 1
ATOM 2132 O O . GLU A 1 264 ? -20.827 -7.727 25.997 1.00 85.00 264 GLU A O 1
ATOM 2137 N N . ARG A 1 265 ? -19.849 -8.294 27.928 1.00 81.75 265 ARG A N 1
ATOM 2138 C CA . ARG A 1 265 ? -18.806 -7.256 27.855 1.00 81.75 265 ARG A CA 1
ATOM 2139 C C . ARG A 1 265 ? -17.850 -7.480 26.688 1.00 81.75 265 ARG A C 1
ATOM 2141 O O . ARG A 1 265 ? -17.555 -6.544 25.953 1.00 81.75 265 ARG A O 1
ATOM 2148 N N . ILE A 1 266 ? -17.371 -8.714 26.518 1.00 74.88 266 ILE A N 1
ATOM 2149 C CA . ILE A 1 266 ? -16.503 -9.105 25.397 1.00 74.88 266 ILE A CA 1
ATOM 2150 C C . ILE A 1 266 ? -17.267 -8.945 24.079 1.00 74.88 266 ILE A C 1
ATOM 2152 O O . ILE A 1 266 ? -16.753 -8.352 23.138 1.00 74.88 266 ILE A O 1
ATOM 2156 N N . TRP A 1 267 ? -18.514 -9.404 24.022 1.00 79.44 267 TRP A N 1
ATOM 2157 C CA . TRP A 1 267 ? -19.372 -9.262 22.854 1.00 79.44 267 TRP A CA 1
ATOM 2158 C C . TRP A 1 267 ? -19.601 -7.793 22.502 1.00 79.44 267 TRP A C 1
ATOM 2160 O O . TRP A 1 267 ? -19.392 -7.404 21.363 1.00 79.44 267 TRP A O 1
ATOM 2170 N N . SER A 1 268 ? -19.919 -6.939 23.473 1.00 77.19 268 SER A N 1
ATOM 2171 C CA . SER A 1 268 ? -20.073 -5.501 23.240 1.00 77.19 268 SER A CA 1
ATOM 2172 C C . SER A 1 268 ? -18.783 -4.837 22.746 1.00 77.19 268 SER A C 1
ATOM 2174 O O . SER A 1 268 ? -18.865 -3.848 22.023 1.00 77.19 268 SER A O 1
ATOM 2176 N N . LEU A 1 269 ? -17.607 -5.360 23.117 1.00 72.94 269 LEU A N 1
ATOM 2177 C CA . LEU A 1 269 ? -16.316 -4.852 22.647 1.00 72.94 269 LEU A CA 1
ATOM 2178 C C . LEU A 1 269 ? -15.977 -5.312 21.222 1.00 72.94 269 LEU A C 1
ATOM 2180 O O . LEU A 1 269 ? -15.395 -4.555 20.450 1.00 72.94 269 LEU A O 1
ATOM 2184 N N . TYR A 1 270 ? -16.289 -6.569 20.895 1.00 70.69 270 TYR A N 1
ATOM 2185 C CA . TYR A 1 270 ? -15.746 -7.252 19.717 1.00 70.69 270 TYR A CA 1
ATOM 2186 C C . TYR A 1 270 ? -16.793 -7.653 18.668 1.00 70.69 270 TYR A C 1
ATOM 2188 O O . TYR A 1 270 ? -16.425 -8.024 17.559 1.00 70.69 270 TYR A O 1
ATOM 2196 N N . ALA A 1 271 ? -18.096 -7.555 18.942 1.00 72.56 271 ALA A N 1
ATOM 2197 C CA . ALA A 1 271 ? -19.129 -7.911 17.964 1.00 72.56 271 ALA A CA 1
ATOM 2198 C C . ALA A 1 271 ? -19.023 -7.036 16.710 1.00 72.56 271 ALA A C 1
ATOM 2200 O O . ALA A 1 271 ? -19.031 -7.545 15.590 1.00 72.56 271 ALA A O 1
ATOM 2201 N N . TYR A 1 272 ? -18.811 -5.728 16.889 1.00 63.84 272 TYR A N 1
ATOM 2202 C CA . TYR A 1 272 ? -18.568 -4.827 15.765 1.00 63.84 272 TYR A CA 1
ATOM 2203 C C . TYR A 1 272 ? -17.334 -5.254 14.960 1.00 63.84 272 TYR A C 1
ATOM 2205 O O . TYR A 1 272 ? -17.347 -5.173 13.733 1.00 63.84 272 TYR A O 1
ATOM 2213 N N . THR A 1 273 ? -16.298 -5.776 15.631 1.00 61.00 273 THR A N 1
ATOM 2214 C CA . THR A 1 273 ? -15.044 -6.133 14.965 1.00 61.00 273 THR A CA 1
ATOM 2215 C C . THR A 1 273 ? -15.053 -7.433 14.186 1.00 61.00 273 THR A C 1
ATOM 2217 O O . THR A 1 273 ? -14.272 -7.597 13.252 1.00 61.00 273 THR A O 1
ATOM 2220 N N . ILE A 1 274 ? -15.980 -8.327 14.510 1.00 63.19 274 ILE A N 1
ATOM 2221 C CA . ILE A 1 274 ? -16.103 -9.626 13.853 1.00 63.19 274 ILE A CA 1
ATOM 2222 C C . ILE A 1 274 ? -17.061 -9.561 12.655 1.00 63.19 274 ILE A C 1
ATOM 2224 O O . ILE A 1 274 ? -16.773 -10.147 11.614 1.00 63.19 274 ILE A O 1
ATOM 2228 N N . PHE A 1 275 ? -18.186 -8.843 12.765 1.00 64.56 275 PHE A N 1
ATOM 2229 C CA . PHE A 1 275 ? -19.239 -8.885 11.736 1.00 64.56 275 PHE A CA 1
ATOM 2230 C C . PHE A 1 275 ? -19.050 -7.883 10.598 1.00 64.56 275 PHE A C 1
ATOM 2232 O O . PHE A 1 275 ? -19.288 -8.209 9.436 1.00 64.56 275 PHE A O 1
ATOM 2239 N N . VAL A 1 276 ? -18.595 -6.671 10.903 1.00 65.00 276 VAL A N 1
ATOM 2240 C CA . VAL A 1 276 ? -18.474 -5.594 9.912 1.00 65.00 276 VAL A CA 1
ATOM 2241 C C . VAL A 1 276 ? -17.468 -5.877 8.783 1.00 65.00 276 VAL A C 1
ATOM 2243 O O . VAL A 1 276 ? -17.791 -5.498 7.661 1.00 65.00 276 VAL A O 1
ATOM 2246 N N . PRO A 1 277 ? -16.318 -6.567 8.964 1.00 56.47 277 PRO A N 1
ATOM 2247 C CA . PRO A 1 277 ? -15.439 -6.866 7.832 1.00 56.47 277 PRO A CA 1
ATOM 2248 C C . PRO A 1 277 ? -16.050 -7.910 6.896 1.00 56.47 277 PRO A C 1
ATOM 2250 O O . PRO A 1 277 ? -15.906 -7.795 5.683 1.00 56.47 277 PRO A O 1
ATOM 2253 N N . VAL A 1 278 ? -16.779 -8.895 7.433 1.00 62.97 278 VAL A N 1
ATOM 2254 C CA . VAL A 1 278 ? -17.478 -9.910 6.627 1.00 62.97 278 VAL A CA 1
ATOM 2255 C C . VAL A 1 278 ? -18.601 -9.261 5.821 1.00 62.97 278 VAL A C 1
ATOM 2257 O O . VAL A 1 278 ? -18.694 -9.470 4.613 1.00 62.97 278 VAL A O 1
ATOM 2260 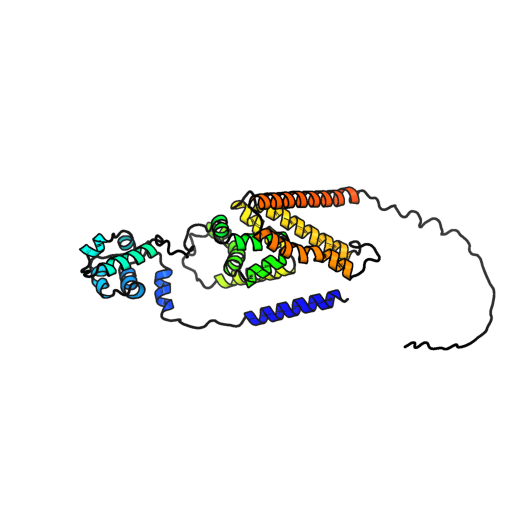N N . VAL A 1 279 ? -19.409 -8.412 6.463 1.00 66.50 279 VAL A N 1
ATOM 2261 C CA . VAL A 1 279 ? -20.448 -7.629 5.778 1.00 66.50 279 VAL A CA 1
ATOM 2262 C C . VAL A 1 279 ? -19.817 -6.693 4.747 1.00 66.50 279 VAL A C 1
ATOM 2264 O O . VAL A 1 279 ? -20.280 -6.642 3.613 1.00 66.50 279 VAL A O 1
ATOM 2267 N N . GLY A 1 280 ? -18.726 -6.011 5.096 1.00 63.16 280 GLY A N 1
ATOM 2268 C CA . GLY A 1 280 ? -17.986 -5.118 4.207 1.00 63.16 280 GLY A CA 1
ATOM 2269 C C . GLY A 1 280 ? -17.410 -5.822 2.979 1.00 63.16 280 GLY A C 1
ATOM 2270 O O . GLY A 1 280 ? -17.486 -5.272 1.886 1.00 63.16 280 GLY A O 1
ATOM 2271 N N . LEU A 1 281 ? -16.911 -7.054 3.117 1.00 59.19 281 LEU A N 1
ATOM 2272 C CA . LEU A 1 281 ? -16.439 -7.882 2.000 1.00 59.19 281 LEU A CA 1
ATOM 2273 C C . LEU A 1 281 ? -17.575 -8.265 1.046 1.00 59.19 281 LEU A C 1
ATOM 2275 O O . LEU A 1 281 ? -17.424 -8.156 -0.171 1.00 59.19 281 LEU A O 1
ATOM 2279 N N . VAL A 1 282 ? -18.720 -8.678 1.594 1.00 66.12 282 VAL A N 1
ATOM 2280 C CA . VAL A 1 282 ? -19.902 -9.052 0.801 1.00 66.12 282 VAL A CA 1
ATOM 2281 C C . VAL A 1 282 ? -20.486 -7.829 0.087 1.00 66.12 282 VAL A C 1
ATOM 2283 O O . VAL A 1 282 ? -20.779 -7.883 -1.104 1.00 66.12 282 VAL A O 1
ATOM 2286 N N . VAL A 1 283 ? -20.599 -6.700 0.788 1.00 61.56 283 VAL A N 1
ATOM 2287 C CA . VAL A 1 283 ? -21.085 -5.423 0.244 1.00 61.56 283 VAL A CA 1
ATOM 2288 C C . VAL A 1 283 ? -20.096 -4.868 -0.792 1.00 61.56 283 VAL A C 1
ATOM 2290 O O . VAL A 1 283 ? -20.488 -4.469 -1.884 1.00 61.56 283 VAL A O 1
ATOM 2293 N N . GLY A 1 284 ? -18.793 -4.902 -0.520 1.00 59.19 284 GLY A N 1
ATOM 2294 C CA . GLY A 1 284 ? -17.766 -4.376 -1.423 1.00 59.19 284 GLY A CA 1
ATOM 2295 C C . GLY A 1 284 ? -17.731 -5.061 -2.792 1.00 59.19 284 GLY A C 1
ATOM 2296 O O . GLY A 1 284 ? -17.385 -4.420 -3.780 1.00 59.19 284 GLY A O 1
ATOM 2297 N N . TYR A 1 285 ? -18.131 -6.334 -2.869 1.00 61.91 285 TYR A N 1
ATOM 2298 C CA . TYR A 1 285 ? -18.221 -7.074 -4.131 1.00 61.91 285 TYR A CA 1
ATOM 2299 C C . TYR A 1 285 ? -19.463 -6.710 -4.963 1.00 61.91 285 TYR A C 1
ATOM 2301 O O . TYR A 1 285 ? -19.446 -6.820 -6.186 1.00 61.91 285 TYR A O 1
ATOM 2309 N N . VAL A 1 286 ? -20.544 -6.275 -4.309 1.00 60.66 286 VAL A N 1
ATOM 2310 C CA . VAL A 1 286 ? -21.862 -6.095 -4.938 1.00 60.66 286 VAL A CA 1
ATOM 2311 C C . VAL A 1 286 ? -22.142 -4.638 -5.321 1.00 60.66 286 VAL A C 1
ATOM 2313 O O . VAL A 1 286 ? -22.925 -4.388 -6.237 1.00 60.66 286 VAL A O 1
ATOM 2316 N N . PHE A 1 287 ? -21.531 -3.657 -4.652 1.00 60.78 287 PHE A N 1
ATOM 2317 C CA . PHE A 1 287 ? -22.030 -2.283 -4.723 1.00 60.78 287 PHE A CA 1
ATOM 2318 C C . PHE A 1 287 ? -21.298 -1.346 -5.713 1.00 60.78 287 PHE A C 1
ATOM 2320 O O . PHE A 1 287 ? -20.067 -1.311 -5.759 1.00 60.78 287 PHE A O 1
ATOM 2327 N N . PRO A 1 288 ? -22.046 -0.516 -6.474 1.00 70.81 288 PRO A N 1
ATOM 2328 C CA . PRO A 1 288 ? -21.499 0.482 -7.394 1.00 70.81 288 PRO A CA 1
ATOM 2329 C C . PRO A 1 288 ? -20.843 1.670 -6.669 1.00 70.81 288 PRO A C 1
ATOM 2331 O O . PRO A 1 288 ? -21.130 1.957 -5.508 1.00 70.81 288 PRO A O 1
ATOM 2334 N N . VAL A 1 289 ? -20.020 2.428 -7.405 1.00 65.81 289 VAL A N 1
ATOM 2335 C CA . VAL A 1 289 ? -19.247 3.611 -6.954 1.00 65.81 289 VAL A CA 1
ATOM 2336 C C . VAL A 1 289 ? -20.069 4.622 -6.134 1.00 65.81 289 VAL A C 1
ATOM 2338 O O . VAL A 1 289 ? -19.552 5.245 -5.212 1.00 65.81 289 VAL A O 1
ATOM 2341 N N . ILE A 1 290 ? -21.368 4.756 -6.408 1.00 69.75 290 ILE A N 1
ATOM 2342 C CA . ILE A 1 290 ? -22.271 5.656 -5.670 1.00 69.75 290 ILE A CA 1
ATOM 2343 C C . ILE A 1 290 ? -22.382 5.257 -4.190 1.00 69.75 290 ILE A C 1
ATOM 2345 O O . ILE A 1 290 ? -22.368 6.125 -3.319 1.00 69.75 290 ILE A O 1
ATOM 2349 N N . LEU A 1 291 ? -22.432 3.958 -3.876 1.00 67.12 291 LEU A N 1
ATOM 2350 C CA . LEU A 1 291 ? -22.508 3.513 -2.484 1.00 67.12 291 LEU A CA 1
ATOM 2351 C C . LEU A 1 291 ? -21.193 3.771 -1.738 1.00 67.12 291 LEU A C 1
ATOM 2353 O O . LEU A 1 291 ? -21.217 4.047 -0.546 1.00 67.12 291 LEU A O 1
ATOM 2357 N N . GLN A 1 292 ? -20.051 3.756 -2.430 1.00 62.16 292 GLN A N 1
ATOM 2358 C CA . GLN A 1 292 ? -18.757 4.084 -1.820 1.00 62.16 292 GLN A CA 1
ATOM 2359 C C . GLN A 1 292 ? -18.743 5.526 -1.293 1.00 62.16 292 GLN A C 1
ATOM 2361 O O . GLN A 1 292 ? -18.260 5.780 -0.190 1.00 62.16 292 GLN A O 1
ATOM 2366 N N . ILE A 1 293 ? -19.339 6.458 -2.044 1.00 70.50 293 ILE A N 1
ATOM 2367 C CA . ILE A 1 293 ? -19.515 7.854 -1.620 1.00 70.50 293 ILE A CA 1
ATOM 2368 C C . ILE A 1 293 ? -20.450 7.932 -0.407 1.00 70.50 293 ILE A C 1
ATOM 2370 O O . ILE A 1 293 ? -20.159 8.654 0.545 1.00 70.50 293 ILE A O 1
ATOM 2374 N N . ILE A 1 294 ? -21.541 7.159 -0.403 1.00 75.88 294 ILE A N 1
ATOM 2375 C CA . ILE A 1 294 ? -22.468 7.093 0.737 1.00 75.88 294 ILE A CA 1
ATOM 2376 C C . ILE A 1 294 ? -21.759 6.544 1.981 1.00 75.88 294 ILE A C 1
ATOM 2378 O O . ILE A 1 294 ? -21.877 7.137 3.048 1.00 75.88 294 ILE A O 1
ATOM 2382 N N . CYS A 1 295 ? -20.981 5.465 1.863 1.00 69.44 295 CYS A N 1
ATOM 2383 C CA . CYS A 1 295 ? -20.201 4.908 2.969 1.00 69.44 295 CYS A CA 1
ATOM 2384 C C . CYS A 1 295 ? -19.191 5.919 3.522 1.00 69.44 295 CYS A C 1
ATOM 2386 O O . CYS A 1 295 ? -19.088 6.065 4.739 1.00 69.44 295 CYS A O 1
ATOM 2388 N N . LEU A 1 296 ? -18.494 6.656 2.650 1.00 68.38 296 LEU A N 1
ATOM 2389 C CA . LEU A 1 296 ? -17.599 7.739 3.064 1.00 68.38 296 LEU A CA 1
ATOM 2390 C C . LEU A 1 296 ? -18.365 8.824 3.840 1.00 68.38 296 LEU A C 1
ATOM 2392 O O . LEU A 1 296 ? -17.911 9.277 4.886 1.00 68.38 296 LEU A O 1
ATOM 2396 N N . LEU A 1 297 ? -19.544 9.218 3.360 1.00 75.62 297 LEU A N 1
ATOM 2397 C CA . LEU A 1 297 ? -20.376 10.233 4.002 1.00 75.62 297 LEU A CA 1
ATOM 2398 C C . LEU A 1 297 ? -20.908 9.761 5.365 1.00 75.62 297 LEU A C 1
ATOM 2400 O O . LEU A 1 297 ? -20.845 10.509 6.338 1.00 75.62 297 LEU A O 1
ATOM 2404 N N . VAL A 1 298 ? -21.350 8.504 5.467 1.00 77.81 298 VAL A N 1
ATOM 2405 C CA . VAL A 1 298 ? -21.747 7.868 6.734 1.00 77.81 298 VAL A CA 1
ATOM 2406 C C . VAL A 1 298 ? -20.577 7.831 7.712 1.00 77.81 298 VAL A C 1
ATOM 2408 O O . VAL A 1 298 ? -20.755 8.164 8.881 1.00 77.81 298 VAL A O 1
ATOM 2411 N N . LEU A 1 299 ? -19.376 7.484 7.245 1.00 73.56 299 LEU A N 1
ATOM 2412 C CA . LEU A 1 299 ? -18.166 7.486 8.062 1.00 73.56 299 LEU A CA 1
ATOM 2413 C C . LEU A 1 299 ? -17.860 8.891 8.598 1.00 73.56 299 LEU A C 1
ATOM 2415 O O . LEU A 1 299 ? -17.577 9.048 9.784 1.00 73.56 299 LEU A O 1
ATOM 2419 N N . VAL A 1 300 ? -17.943 9.925 7.757 1.00 72.06 300 VAL A N 1
ATOM 2420 C CA . VAL A 1 300 ? -17.737 11.318 8.183 1.00 72.06 300 VAL A CA 1
ATOM 2421 C C . VAL A 1 300 ? -18.775 11.726 9.231 1.00 72.06 300 VAL A C 1
ATOM 2423 O O . VAL A 1 300 ? -18.398 12.223 10.290 1.00 72.06 300 VAL A O 1
ATOM 2426 N N . ILE A 1 301 ? -20.062 11.460 8.988 1.00 79.31 301 ILE A N 1
ATOM 2427 C CA . ILE A 1 301 ? -21.140 11.752 9.946 1.00 79.31 301 ILE A CA 1
ATOM 2428 C C . ILE A 1 301 ? -20.901 11.025 11.272 1.00 79.31 301 ILE A C 1
ATOM 2430 O O . ILE A 1 301 ? -21.011 11.629 12.336 1.00 79.31 301 ILE A O 1
ATOM 2434 N N . HIS A 1 302 ? -20.532 9.746 11.224 1.00 80.62 302 HIS A N 1
ATOM 2435 C CA . HIS A 1 302 ? -20.245 8.950 12.410 1.00 80.62 302 HIS A CA 1
ATOM 2436 C C . HIS A 1 302 ? -19.092 9.539 13.235 1.00 80.62 302 HIS A C 1
ATOM 2438 O O . HIS A 1 302 ? -19.231 9.709 14.446 1.00 80.62 302 HIS A O 1
ATOM 2444 N N . ASN A 1 303 ? -17.988 9.926 12.585 1.00 71.69 303 ASN A N 1
ATOM 2445 C CA . ASN A 1 303 ? -16.867 10.581 13.262 1.00 71.69 303 ASN A CA 1
ATOM 2446 C C . ASN A 1 303 ? -17.279 11.922 13.890 1.00 71.69 303 ASN A C 1
ATOM 2448 O O . ASN A 1 303 ? -16.886 12.207 15.018 1.00 71.69 303 ASN A O 1
ATOM 2452 N N . LEU A 1 304 ? -18.105 12.721 13.205 1.00 77.69 304 LEU A N 1
ATOM 2453 C CA . LEU A 1 304 ? -18.624 13.981 13.751 1.00 77.69 304 LEU A CA 1
ATOM 2454 C C . LEU A 1 304 ? -19.504 13.754 14.987 1.00 77.69 304 LEU A C 1
ATOM 2456 O O . LEU A 1 304 ? -19.354 14.470 15.975 1.00 77.69 304 LEU A O 1
ATOM 2460 N N . ILE A 1 305 ? -20.379 12.743 14.963 1.00 82.69 305 ILE A N 1
ATOM 2461 C CA . ILE A 1 305 ? -21.222 12.371 16.110 1.00 82.69 305 ILE A CA 1
ATOM 2462 C C . ILE A 1 305 ? -20.358 11.942 17.299 1.00 82.69 305 ILE A C 1
ATOM 2464 O O . ILE A 1 305 ? -20.604 12.385 18.420 1.00 82.69 305 ILE A O 1
ATOM 2468 N N . ILE A 1 306 ? -19.332 11.115 17.071 1.00 75.50 306 ILE A N 1
ATOM 2469 C CA . ILE A 1 306 ? -18.408 10.692 18.132 1.00 75.50 306 ILE A CA 1
ATOM 2470 C C . ILE A 1 306 ? -17.671 11.895 18.714 1.00 75.50 306 ILE A C 1
ATOM 2472 O O . ILE A 1 306 ? -17.620 12.047 19.933 1.00 75.50 306 ILE A O 1
ATOM 2476 N N . LEU A 1 307 ? -17.111 12.754 17.863 1.00 75.88 307 LEU A N 1
ATOM 2477 C CA . LEU A 1 307 ? -16.346 13.917 18.301 1.00 75.88 307 LEU A CA 1
ATOM 2478 C C . LEU A 1 307 ? -17.223 14.881 19.110 1.00 75.88 307 LEU A C 1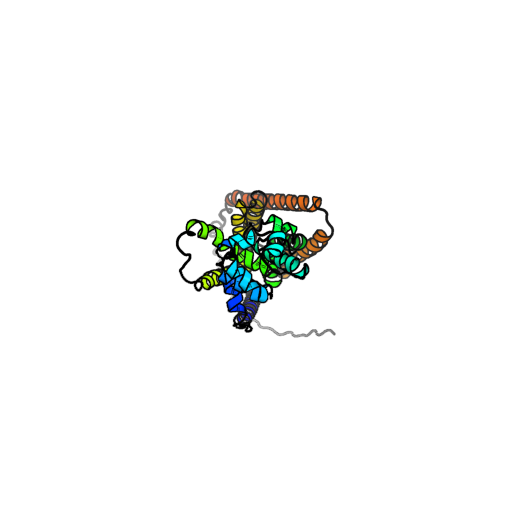
ATOM 2480 O O . LEU A 1 307 ? -16.808 15.354 20.168 1.00 75.88 307 LEU A O 1
ATOM 2484 N N . PHE A 1 308 ? -18.464 15.095 18.671 1.00 85.56 308 PHE A N 1
ATOM 2485 C CA . PHE A 1 308 ? -19.466 15.849 19.418 1.00 85.56 308 PHE A CA 1
ATOM 2486 C C . PHE A 1 308 ? -19.816 15.186 20.759 1.00 85.56 308 PHE A C 1
ATOM 2488 O O . PHE A 1 308 ? -19.884 15.864 21.781 1.00 85.56 308 PHE A O 1
ATOM 2495 N N . GLY A 1 309 ? -19.987 13.862 20.789 1.00 82.12 309 GLY A N 1
ATOM 2496 C CA . GLY A 1 309 ? -20.243 13.106 22.016 1.00 82.12 309 GLY A CA 1
ATOM 2497 C C . GLY A 1 309 ? -19.092 13.197 23.022 1.00 82.12 309 GLY A C 1
ATOM 2498 O O . GLY A 1 309 ? -19.329 13.440 24.206 1.00 82.12 309 GLY A O 1
ATOM 2499 N N . MET A 1 310 ? -17.844 13.078 22.558 1.00 75.62 310 MET A N 1
ATOM 2500 C CA . MET A 1 310 ? -16.654 13.270 23.392 1.00 75.62 310 MET A CA 1
ATOM 2501 C C . MET A 1 310 ? -16.565 14.700 23.925 1.00 75.62 310 MET A C 1
ATOM 2503 O O . MET A 1 310 ? -16.318 14.892 25.114 1.00 75.62 310 MET A O 1
ATOM 2507 N N . PHE A 1 311 ? -16.823 15.699 23.077 1.00 84.31 311 PHE A N 1
ATOM 2508 C CA . PHE A 1 311 ? -16.887 17.099 23.491 1.00 84.31 311 PHE A CA 1
ATOM 2509 C C . PHE A 1 311 ? -17.936 17.293 24.597 1.00 84.31 311 PHE A C 1
ATOM 2511 O O . PHE A 1 311 ? -17.617 17.786 25.676 1.00 84.31 311 PHE A O 1
ATOM 2518 N N . MET A 1 312 ? -19.165 16.816 24.393 1.00 87.81 312 MET A N 1
ATOM 2519 C CA . MET A 1 312 ? -20.226 16.921 25.397 1.00 87.81 312 MET A CA 1
ATOM 2520 C C . MET A 1 312 ? -19.870 16.213 26.709 1.00 87.81 312 MET A C 1
ATOM 2522 O O . MET A 1 312 ? -20.112 16.763 27.781 1.00 87.81 312 MET A O 1
ATOM 2526 N N . LEU A 1 313 ? -19.240 15.036 26.658 1.00 79.25 313 LEU A N 1
ATOM 2527 C CA . LEU A 1 313 ? -18.781 14.333 27.859 1.00 79.25 313 LEU A CA 1
ATOM 2528 C C . LEU A 1 313 ? -17.725 15.123 28.636 1.00 79.25 313 LEU A C 1
ATOM 2530 O O . LEU A 1 313 ? -17.801 15.179 29.860 1.00 79.25 313 LEU A O 1
ATOM 2534 N N . ILE A 1 314 ? -16.763 15.740 27.950 1.00 80.50 314 ILE A N 1
ATOM 2535 C CA . ILE A 1 314 ? -15.700 16.520 28.594 1.00 80.50 314 ILE A CA 1
ATOM 2536 C C . ILE A 1 314 ? -16.276 17.794 29.223 1.00 80.50 314 ILE A C 1
ATOM 2538 O O . ILE A 1 314 ? -16.018 18.078 30.393 1.00 80.50 314 ILE A O 1
ATOM 2542 N N . PHE A 1 315 ? -17.091 18.541 28.476 1.00 85.50 315 PHE A N 1
ATOM 2543 C CA . PHE A 1 315 ? -17.562 19.859 28.904 1.00 85.50 315 PHE A CA 1
ATOM 2544 C C . PHE A 1 315 ? -18.749 19.804 29.873 1.00 85.50 315 PHE A C 1
ATOM 2546 O O . PHE A 1 315 ? -18.788 20.576 30.828 1.00 85.50 315 PHE A O 1
ATOM 2553 N N . ILE A 1 316 ? -19.700 18.883 29.687 1.00 83.88 316 ILE A N 1
ATOM 2554 C CA . ILE A 1 316 ? -20.884 18.798 30.558 1.00 83.88 316 ILE A CA 1
ATOM 2555 C C . ILE A 1 316 ? -20.550 18.057 31.856 1.00 83.88 316 ILE A C 1
ATOM 2557 O O . ILE A 1 316 ? -20.955 18.488 32.936 1.00 83.88 316 ILE A O 1
ATOM 2561 N N . LYS A 1 317 ? -19.778 16.963 31.797 1.00 66.19 317 LYS A N 1
ATOM 2562 C CA . LYS A 1 317 ? -19.481 16.163 32.997 1.00 66.19 317 LYS A CA 1
ATOM 2563 C C . LYS A 1 317 ? -18.522 16.875 33.954 1.00 66.19 317 LYS A C 1
ATOM 2565 O O . LYS A 1 317 ? -18.641 16.682 35.159 1.00 66.19 317 LYS A O 1
ATOM 2570 N N . GLY A 1 318 ? -17.661 17.764 33.449 1.00 61.91 318 GLY A N 1
ATOM 2571 C CA . GLY A 1 318 ? -16.857 18.669 34.279 1.00 61.91 318 GLY A CA 1
ATOM 2572 C C . GLY A 1 318 ? -17.685 19.646 35.129 1.00 61.91 318 GLY A C 1
ATOM 2573 O O . GLY A 1 318 ? -17.179 20.169 36.117 1.00 61.91 318 GLY A O 1
ATOM 2574 N N . SER A 1 319 ? -18.966 19.858 34.797 1.00 58.00 319 SER A N 1
ATOM 2575 C CA . SER A 1 319 ? -19.883 20.711 35.565 1.00 58.00 319 SER A CA 1
ATOM 2576 C C . SER A 1 319 ? -20.687 19.956 36.627 1.00 58.00 319 SER A C 1
ATOM 2578 O O . SER A 1 319 ? -21.366 20.595 37.439 1.00 58.00 319 SER A O 1
ATOM 2580 N N . VAL A 1 320 ? -20.654 18.620 36.649 1.00 57.03 320 VAL A N 1
ATOM 2581 C CA . VAL A 1 320 ? -21.369 17.855 37.674 1.00 57.03 320 VAL A CA 1
ATOM 2582 C C . VAL A 1 320 ? -20.531 17.910 38.943 1.00 57.03 320 VAL A C 1
ATOM 2584 O O . VAL A 1 320 ? -19.673 17.060 39.174 1.00 57.03 320 VAL A O 1
ATOM 2587 N N . LYS A 1 321 ? -20.768 18.942 39.764 1.00 68.25 321 LYS A N 1
ATOM 2588 C CA . LYS A 1 321 ? -20.346 18.943 41.166 1.00 68.25 321 LYS A CA 1
ATOM 2589 C C . LYS A 1 321 ? -20.847 17.629 41.750 1.00 68.25 321 LYS A C 1
ATOM 2591 O O . LYS A 1 321 ? -22.059 17.428 41.826 1.00 68.25 321 LYS A O 1
ATOM 2596 N N . THR A 1 322 ? -19.929 16.725 42.095 1.00 63.97 322 THR A N 1
ATOM 2597 C CA . THR A 1 322 ? -20.255 15.573 42.935 1.00 63.97 322 THR A CA 1
ATOM 2598 C C . THR A 1 322 ? -21.092 16.117 44.081 1.00 63.97 322 THR A C 1
ATOM 2600 O O . THR A 1 322 ? -20.608 17.059 44.722 1.00 63.97 322 THR A O 1
ATOM 2603 N N . PRO A 1 323 ? -22.333 15.630 44.281 1.00 64.94 323 PRO A N 1
ATOM 2604 C CA . PRO A 1 323 ? -23.132 16.008 45.431 1.00 64.94 323 PRO A CA 1
ATOM 2605 C C . PRO A 1 323 ? -22.212 15.865 46.628 1.00 64.94 323 PRO A C 1
ATOM 2607 O O . PRO A 1 323 ? -21.691 14.779 46.882 1.00 64.94 323 PRO A O 1
ATOM 2610 N N . GLN A 1 324 ? -21.864 17.004 47.217 1.00 62.56 324 GLN A N 1
ATOM 2611 C CA . GLN A 1 324 ? -20.978 17.045 48.355 1.00 62.56 324 GLN A CA 1
ATOM 2612 C C . GLN A 1 324 ? -21.702 16.210 49.400 1.00 62.56 324 GLN A C 1
ATOM 2614 O O . GLN A 1 324 ? -22.834 16.540 49.755 1.00 62.56 324 GLN A O 1
ATOM 2619 N N . ASP A 1 325 ? -21.104 15.069 49.738 1.00 60.28 325 ASP A N 1
ATOM 2620 C CA . ASP A 1 325 ? -21.575 14.102 50.721 1.00 60.28 325 ASP A CA 1
ATOM 2621 C C . ASP A 1 325 ? -21.567 14.798 52.089 1.00 60.28 325 ASP A C 1
ATOM 2623 O O . ASP A 1 325 ? -20.676 14.622 52.913 1.00 60.28 325 ASP A O 1
ATOM 2627 N N . ASN A 1 326 ? -22.521 15.711 52.267 1.00 61.50 326 ASN A N 1
ATOM 2628 C CA . ASN A 1 326 ? -22.767 16.480 53.477 1.00 61.50 326 ASN A CA 1
ATOM 2629 C C . ASN A 1 326 ? -23.529 15.632 54.507 1.00 61.50 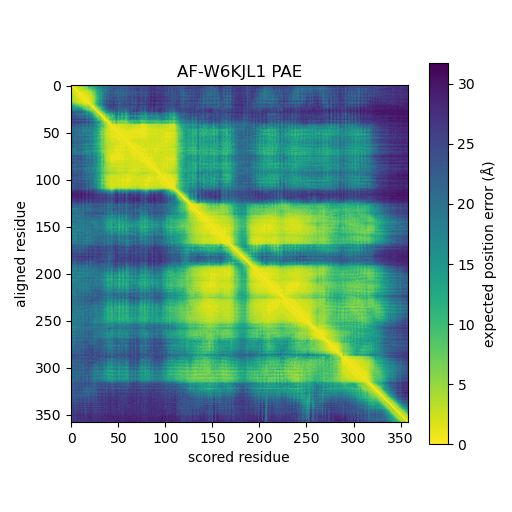326 ASN A C 1
ATOM 2631 O O . ASN A 1 326 ? -23.997 16.174 55.502 1.00 61.50 326 ASN A O 1
ATOM 2635 N N . ASP A 1 327 ? -23.657 14.321 54.284 1.00 59.72 327 ASP A N 1
ATOM 2636 C CA . ASP A 1 327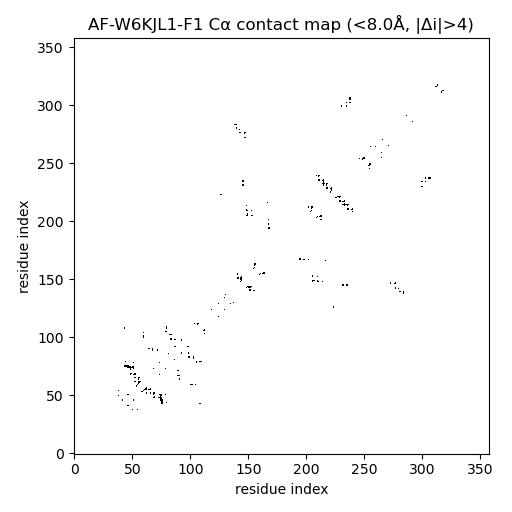 ? -24.427 13.421 55.143 1.00 59.72 327 ASP A CA 1
ATOM 2637 C C . ASP A 1 327 ? -23.556 12.633 56.134 1.00 59.72 327 ASP A C 1
ATOM 2639 O O . ASP A 1 327 ? -24.049 11.788 56.873 1.00 59.72 327 ASP A O 1
ATOM 2643 N N . LYS A 1 328 ? -22.250 12.930 56.218 1.00 57.31 328 LYS A N 1
ATOM 2644 C CA . LYS A 1 328 ? -21.362 12.304 57.215 1.00 57.31 328 LYS A CA 1
ATOM 2645 C C . LYS A 1 328 ? -21.289 12.993 58.575 1.00 57.31 328 LYS A C 1
ATOM 2647 O O . LYS A 1 328 ? -20.671 12.426 59.468 1.00 57.31 328 LYS A O 1
ATOM 2652 N N . ASP A 1 329 ? -21.946 14.134 58.766 1.00 59.06 329 ASP A N 1
ATOM 2653 C CA . ASP A 1 329 ? -21.908 14.851 60.052 1.00 59.06 329 ASP A CA 1
ATOM 2654 C C . ASP A 1 329 ? -23.222 14.821 60.847 1.00 59.06 329 ASP A C 1
ATOM 2656 O O . ASP A 1 329 ? -23.298 15.455 61.900 1.00 59.06 329 ASP A O 1
ATOM 2660 N N . LYS A 1 330 ? -24.255 14.078 60.414 1.00 57.28 330 LYS A N 1
ATOM 2661 C CA . LYS A 1 330 ? -25.552 14.106 61.116 1.00 57.28 330 LYS A CA 1
ATOM 2662 C C . LYS A 1 330 ? -25.835 12.972 62.108 1.00 57.28 330 LYS A C 1
ATOM 2664 O O . LYS A 1 330 ? -26.679 13.180 62.972 1.00 57.28 330 LYS A O 1
ATOM 2669 N N . ASP A 1 331 ? -25.067 11.880 62.111 1.00 59.50 331 ASP A N 1
ATOM 2670 C CA . ASP A 1 331 ? -25.380 10.710 62.960 1.00 59.50 331 ASP A CA 1
ATOM 2671 C C . ASP A 1 331 ? -24.333 10.375 64.044 1.00 59.50 331 ASP A C 1
ATOM 2673 O O . ASP A 1 331 ? -24.366 9.296 64.632 1.00 59.50 331 ASP A O 1
ATOM 2677 N N . THR A 1 332 ? -23.445 11.308 64.418 1.00 59.53 332 THR A N 1
ATOM 2678 C CA . THR A 1 332 ? -22.593 11.136 65.625 1.00 59.53 332 THR A CA 1
ATOM 2679 C C . THR A 1 332 ? -23.239 11.705 66.896 1.00 59.53 332 THR A C 1
ATOM 2681 O O . THR A 1 332 ? -22.551 12.169 67.803 1.00 59.53 332 THR A O 1
ATOM 2684 N N . HIS A 1 333 ? -24.571 11.689 66.978 1.00 57.22 333 HIS A N 1
ATOM 2685 C CA . HIS A 1 333 ? -25.305 12.084 68.179 1.00 57.22 333 HIS A CA 1
ATOM 2686 C C . HIS A 1 333 ? -26.575 11.251 68.388 1.00 57.22 333 HIS A C 1
ATOM 2688 O O . HIS A 1 333 ? -27.630 11.803 68.657 1.00 57.22 333 HIS A O 1
ATOM 2694 N N . GLU A 1 334 ? -26.486 9.919 68.363 1.00 55.12 334 GLU A N 1
ATOM 2695 C CA . GLU A 1 334 ? -27.530 9.104 68.992 1.00 55.12 334 GLU A CA 1
ATOM 2696 C C . GLU A 1 334 ? -26.967 7.902 69.768 1.00 55.12 334 GLU A C 1
ATOM 2698 O O . GLU A 1 334 ? -26.442 6.934 69.230 1.00 55.12 334 GLU A O 1
ATOM 2703 N N . ALA A 1 335 ? -27.121 8.029 71.088 1.00 52.34 335 ALA A N 1
ATOM 2704 C CA . ALA A 1 335 ? -27.467 6.966 72.021 1.00 52.34 335 ALA A CA 1
ATOM 2705 C C . ALA A 1 335 ? -26.396 5.912 72.368 1.00 52.34 335 ALA A C 1
ATOM 2707 O O . ALA A 1 335 ? -26.402 4.756 71.955 1.00 52.34 335 ALA A O 1
ATOM 2708 N N . LYS A 1 336 ? -25.573 6.308 73.341 1.00 54.34 336 LYS A N 1
ATOM 2709 C CA . LYS A 1 336 ? -25.072 5.439 74.409 1.00 54.34 336 LYS A CA 1
ATOM 2710 C C . LYS A 1 336 ? -26.283 4.803 75.128 1.00 54.34 336 LYS A C 1
ATOM 2712 O O . LYS A 1 336 ? -26.845 5.416 76.030 1.00 54.34 336 LYS A O 1
ATOM 2717 N N . VAL A 1 337 ? -26.735 3.626 74.695 1.00 61.34 337 VAL A N 1
ATOM 2718 C CA . VAL A 1 337 ? -27.674 2.785 75.457 1.00 61.34 337 VAL A CA 1
ATOM 2719 C C . VAL A 1 337 ? -26.893 1.595 75.975 1.00 61.34 337 VAL A C 1
ATOM 2721 O O . VAL A 1 337 ? -26.539 0.680 75.236 1.00 61.34 337 VAL A O 1
ATOM 2724 N N . ASP A 1 338 ? -26.601 1.652 77.269 1.00 59.06 338 ASP A N 1
ATOM 2725 C CA . ASP A 1 338 ? -26.120 0.526 78.046 1.00 59.06 338 ASP A CA 1
ATOM 2726 C C . ASP A 1 338 ? -27.148 -0.609 77.960 1.00 59.06 338 ASP A C 1
ATOM 2728 O O . ASP A 1 338 ? -28.308 -0.453 78.338 1.00 59.06 338 ASP A O 1
ATOM 2732 N N . THR A 1 339 ? -26.740 -1.778 77.472 1.00 56.62 339 THR A N 1
ATOM 2733 C CA . THR A 1 339 ? -27.501 -3.014 77.682 1.00 56.62 339 THR A CA 1
ATOM 2734 C C . THR A 1 339 ? -26.562 -4.086 78.209 1.00 56.62 339 THR A C 1
ATOM 2736 O O . THR A 1 339 ? -25.968 -4.879 77.484 1.00 56.62 339 THR A O 1
ATOM 2739 N N . HIS A 1 340 ? -26.427 -4.066 79.531 1.00 56.28 340 HIS A N 1
ATOM 2740 C CA . HIS A 1 340 ? -26.068 -5.213 80.350 1.00 56.28 340 HIS A CA 1
ATOM 2741 C C . HIS A 1 340 ? -27.208 -6.241 80.299 1.00 56.28 340 HIS A C 1
ATOM 2743 O O . HIS A 1 340 ? -28.285 -5.936 80.802 1.00 56.28 340 HIS A O 1
ATOM 2749 N N . THR A 1 341 ? -26.990 -7.446 79.761 1.00 47.03 341 THR A N 1
ATOM 2750 C CA . THR A 1 341 ? -27.600 -8.728 80.213 1.00 47.03 341 THR A CA 1
ATOM 2751 C C . THR A 1 341 ? -27.008 -9.873 79.373 1.00 47.03 341 THR A C 1
ATOM 2753 O O . THR A 1 341 ? -27.162 -9.907 78.162 1.00 47.03 341 THR A O 1
ATOM 2756 N N . ASN A 1 342 ? -26.068 -10.634 79.936 1.00 44.78 342 ASN A N 1
ATOM 2757 C CA . ASN A 1 342 ? -26.244 -11.969 80.540 1.00 44.78 342 ASN A CA 1
ATOM 2758 C C . ASN A 1 342 ? -26.347 -13.143 79.548 1.00 44.78 342 ASN A C 1
ATOM 2760 O O . ASN A 1 342 ? -27.333 -13.311 78.844 1.00 44.78 342 ASN A O 1
ATOM 2764 N N . THR A 1 343 ? -25.284 -13.955 79.574 1.00 55.97 343 THR A N 1
ATOM 2765 C CA . THR A 1 343 ? -25.285 -15.414 79.800 1.00 55.97 343 THR A CA 1
ATOM 2766 C C . THR A 1 343 ? -26.519 -16.227 79.390 1.00 55.97 343 THR A C 1
ATOM 2768 O O . THR A 1 343 ? -27.581 -16.090 79.988 1.00 55.97 343 THR A O 1
ATOM 2771 N N . ASN A 1 344 ? -26.302 -17.201 78.493 1.00 45.69 344 ASN A N 1
ATOM 2772 C CA . ASN A 1 344 ? -26.523 -18.654 78.678 1.00 45.69 344 ASN A CA 1
ATOM 2773 C C . ASN A 1 344 ? -26.842 -19.333 77.327 1.00 45.69 344 ASN A C 1
ATOM 2775 O O . ASN A 1 344 ? -27.707 -18.869 76.601 1.00 45.69 344 ASN A O 1
ATOM 2779 N N . VAL A 1 345 ? -26.013 -20.285 76.872 1.00 50.97 345 VAL A N 1
ATOM 2780 C CA . VAL A 1 345 ? -26.163 -21.758 77.016 1.00 50.97 345 VAL A CA 1
ATOM 2781 C C . VAL A 1 345 ? -26.963 -22.381 75.861 1.00 50.97 345 VAL A C 1
ATOM 2783 O O . VAL A 1 345 ? -27.902 -21.783 75.349 1.00 50.97 345 VAL A O 1
ATOM 2786 N N . THR A 1 346 ? -26.579 -23.624 75.538 1.00 45.41 346 THR A N 1
ATOM 2787 C CA . THR A 1 346 ? -27.175 -24.641 74.644 1.00 45.41 346 THR A CA 1
ATOM 2788 C C . THR A 1 346 ? -26.916 -24.440 73.146 1.00 45.41 346 THR A C 1
ATOM 2790 O O . THR A 1 346 ? -27.362 -23.467 72.557 1.00 45.41 346 THR A O 1
ATOM 2793 N N . ASP A 1 347 ? -26.035 -25.212 72.497 1.00 54.56 347 ASP A N 1
ATOM 2794 C CA . ASP A 1 347 ? -26.028 -26.683 72.318 1.00 54.56 347 ASP A CA 1
ATOM 2795 C C . ASP A 1 347 ? -27.287 -27.160 71.582 1.00 54.56 347 ASP A C 1
ATOM 2797 O O . ASP A 1 347 ? -28.356 -27.186 72.181 1.00 54.56 347 ASP A O 1
ATOM 2801 N N . ASP A 1 348 ? -27.168 -27.468 70.283 1.00 48.97 348 ASP A N 1
ATOM 2802 C CA . ASP A 1 348 ? -27.617 -28.749 69.717 1.00 48.97 348 ASP A CA 1
ATOM 2803 C C . ASP A 1 348 ? -27.437 -28.836 68.178 1.00 48.97 348 ASP A C 1
ATOM 2805 O O . ASP A 1 348 ? -27.878 -27.985 67.409 1.00 48.97 348 ASP A O 1
ATOM 2809 N N . ARG A 1 349 ? -26.822 -29.960 67.782 1.00 48.78 349 ARG A N 1
ATOM 2810 C CA . ARG A 1 349 ? -27.189 -30.910 66.704 1.00 48.78 349 ARG A CA 1
ATOM 2811 C C . ARG A 1 349 ? -27.277 -30.493 65.226 1.00 48.78 349 ARG A C 1
ATOM 2813 O O . ARG A 1 349 ? -28.194 -29.823 64.772 1.00 48.78 349 ARG A O 1
ATOM 2820 N N . ASN A 1 350 ? -26.391 -31.139 64.455 1.00 54.03 350 ASN A N 1
ATOM 2821 C CA . ASN A 1 350 ? -26.702 -32.186 63.459 1.00 54.03 350 ASN A CA 1
ATOM 2822 C C . ASN A 1 350 ? -28.113 -32.205 62.839 1.00 54.03 350 ASN A C 1
ATOM 2824 O O . ASN A 1 350 ? -29.069 -32.440 63.565 1.00 54.03 350 ASN A O 1
ATOM 2828 N N . ILE A 1 351 ? -28.167 -32.162 61.498 1.00 52.78 351 ILE A N 1
ATOM 2829 C CA . ILE A 1 351 ? -28.979 -32.956 60.533 1.00 52.78 351 ILE A CA 1
ATOM 2830 C C . ILE A 1 351 ? -28.427 -32.535 59.147 1.00 52.78 351 ILE A C 1
ATOM 2832 O O . ILE A 1 351 ? -28.431 -31.353 58.828 1.00 52.78 351 ILE A O 1
ATOM 2836 N N . GLU A 1 352 ? -27.673 -33.326 58.380 1.00 52.78 352 GLU A N 1
ATOM 2837 C CA . GLU A 1 352 ? -27.957 -34.590 57.676 1.00 52.78 352 GLU A CA 1
ATOM 2838 C C . GLU A 1 352 ? -28.914 -34.475 56.462 1.00 52.78 352 GLU A C 1
ATOM 2840 O O . GLU A 1 352 ? -29.925 -33.781 56.479 1.00 52.78 352 GLU A O 1
ATOM 2845 N N . SER A 1 353 ? -28.579 -35.259 55.429 1.00 51.44 353 SER A N 1
ATOM 2846 C CA . SER A 1 353 ? -29.293 -35.604 54.185 1.00 51.44 353 SER A CA 1
ATOM 2847 C C . SER A 1 353 ? -29.003 -34.737 52.945 1.00 51.44 353 SER A C 1
ATOM 2849 O O . SER A 1 353 ? -29.336 -33.564 52.855 1.00 51.44 353 SER A O 1
ATOM 2851 N N . ASN A 1 354 ? -28.183 -35.232 52.009 1.00 51.84 354 ASN A N 1
ATOM 2852 C CA . ASN A 1 354 ? -28.528 -36.163 50.918 1.00 51.84 354 ASN A CA 1
ATOM 2853 C C . ASN A 1 354 ? -29.705 -35.704 50.046 1.00 51.84 354 ASN A C 1
ATOM 2855 O O . ASN A 1 354 ? -30.864 -35.867 50.418 1.00 51.84 354 ASN A O 1
ATOM 2859 N N . LYS A 1 355 ? -29.400 -35.323 48.800 1.00 52.59 355 LYS A N 1
ATOM 2860 C CA . LYS A 1 355 ? -30.274 -35.636 47.664 1.00 52.59 355 LYS A CA 1
ATOM 2861 C C . LYS A 1 355 ? -29.473 -35.775 46.366 1.00 52.59 355 LYS A C 1
ATOM 2863 O O . LYS A 1 355 ? -29.122 -34.796 45.718 1.00 52.59 355 LYS A O 1
ATOM 2868 N N . LYS A 1 356 ? -29.185 -37.034 46.022 1.00 58.00 356 LYS A N 1
ATOM 2869 C CA . LYS A 1 356 ? -29.056 -37.523 44.643 1.00 58.00 356 LYS A CA 1
ATOM 2870 C C . LYS A 1 356 ? -30.464 -37.603 44.053 1.00 58.00 356 LYS A C 1
ATOM 2872 O O . LYS A 1 356 ? -31.341 -38.136 44.730 1.00 58.00 356 LYS A O 1
ATOM 2877 N N . ILE A 1 357 ? -30.653 -37.129 42.826 1.00 59.75 357 ILE A N 1
ATOM 2878 C CA . ILE A 1 357 ? -31.749 -37.540 41.942 1.00 59.75 357 ILE A CA 1
ATOM 2879 C C . ILE A 1 357 ? -31.152 -37.662 40.534 1.00 59.75 357 ILE A C 1
ATOM 2881 O O . ILE A 1 357 ? -30.639 -36.672 40.016 1.00 59.75 357 ILE A O 1
ATOM 2885 N N . ASP A 1 358 ? -31.151 -38.916 40.076 1.00 63.34 358 ASP A N 1
ATOM 2886 C CA . ASP A 1 358 ? -31.202 -39.515 38.729 1.00 63.34 358 ASP A CA 1
ATOM 2887 C C . ASP A 1 358 ? -30.611 -38.803 37.504 1.00 63.34 358 ASP A C 1
ATOM 2889 O O . ASP A 1 358 ? -31.098 -37.718 37.110 1.00 63.34 358 ASP A O 1
#